Protein AF-A0A1B6HHF9-F1 (afdb_monomer)

Solvent-accessible surface area (backbone atoms only — not comparable to full-atom values): 13136 Å² total; per-residue (Å²): 132,55,22,70,60,42,43,53,49,51,54,49,50,43,71,76,47,74,81,49,66,55,84,77,34,69,70,48,48,49,52,51,51,62,53,36,51,46,85,87,51,77,54,94,90,55,51,72,64,58,40,45,53,70,62,63,52,79,50,96,89,53,49,64,65,59,44,37,43,58,68,53,50,80,59,89,93,56,48,74,68,55,50,49,52,49,50,54,49,48,46,70,76,45,68,85,49,72,58,76,62,76,59,98,75,31,89,57,48,47,70,52,53,45,61,74,68,50,80,57,94,89,59,50,71,67,63,46,51,51,60,71,58,54,80,54,96,91,49,51,44,67,57,44,46,50,50,53,52,51,46,47,68,72,47,68,83,51,67,55,84,78,33,69,72,51,48,52,47,45,49,63,55,54,44,75,73,81,63,90,65,72,78,48,71,65,47,49,48,73,72,67,52,72,51,98,87,51,50,74,69,56,39,51,50,54,50,47,33,68,73,69,68,62,128

Sequence (215 aa):
EDAKTYKKKIGIVQKVYPDLAMWKDDKYLKIIAENSLEEDEQRPGETTEDFYKRVYAQKATESDDDYKKRVYTRRPDETDEAYVARINSLRNLFPESSIWTEDSALTYSEDYYKLLYKRVDGEDDDTYYSRLVAKGDDEDVQKYKEKIRILQQVYPDLSMWKDDKYLNIIKANSEDGPATRDTSDEYYLNNYAQKPTESDSDYKKRVYTRLTGES

Organism: NCBI:txid320908

pLDDT: mean 86.04, std 13.8, range [37.59, 98.19]

Structure (mmCIF, N/CA/C/O backbone):
data_AF-A0A1B6HHF9-F1
#
_entry.id   AF-A0A1B6HHF9-F1
#
loop_
_atom_site.group_PDB
_atom_site.id
_atom_site.type_symbol
_atom_site.label_atom_id
_atom_site.label_alt_id
_atom_site.label_comp_id
_atom_site.label_asym_id
_atom_site.label_entity_id
_atom_site.label_seq_id
_atom_site.pdbx_PDB_ins_code
_atom_site.Cartn_x
_atom_site.Cartn_y
_atom_site.Cartn_z
_atom_site.occupancy
_atom_site.B_iso_or_equiv
_atom_site.auth_seq_id
_atom_site.auth_comp_id
_atom_site.auth_asym_id
_atom_site.auth_atom_id
_atom_site.pdbx_PDB_model_num
ATOM 1 N N . GLU A 1 1 ? 21.265 5.968 -27.463 1.00 75.50 1 GLU A N 1
ATOM 2 C CA . GLU A 1 1 ? 19.899 5.648 -27.928 1.00 75.50 1 GLU A CA 1
ATOM 3 C C . GLU A 1 1 ? 19.187 5.059 -26.722 1.00 75.50 1 GLU A C 1
ATOM 5 O O . GLU A 1 1 ? 19.800 4.225 -26.067 1.00 75.50 1 GLU A O 1
ATOM 10 N N . ASP A 1 2 ? 18.016 5.567 -26.341 1.00 83.75 2 ASP A N 1
ATOM 11 C CA . ASP A 1 2 ? 17.241 4.994 -25.230 1.00 83.75 2 ASP A CA 1
ATOM 12 C C . ASP A 1 2 ? 16.558 3.680 -25.652 1.00 83.75 2 ASP A C 1
ATOM 14 O O . ASP A 1 2 ? 16.397 3.411 -26.847 1.00 83.75 2 ASP A O 1
ATOM 18 N N . ALA A 1 3 ? 16.152 2.868 -24.673 1.00 85.31 3 ALA A N 1
ATOM 19 C CA . ALA A 1 3 ? 15.570 1.546 -24.897 1.00 85.31 3 ALA A CA 1
ATOM 20 C C . ALA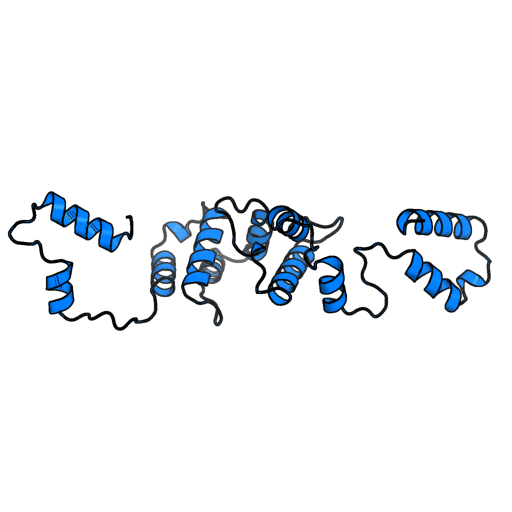 A 1 3 ? 14.306 1.583 -25.773 1.00 85.31 3 ALA A C 1
ATOM 22 O O . ALA A 1 3 ? 14.134 0.740 -26.655 1.00 85.31 3 ALA A O 1
ATOM 23 N N . LYS A 1 4 ? 13.457 2.606 -25.618 1.00 85.06 4 LYS A N 1
ATOM 24 C CA . LYS A 1 4 ? 12.240 2.781 -26.424 1.00 85.06 4 LYS A CA 1
ATOM 25 C C . LYS A 1 4 ? 12.574 3.071 -27.886 1.00 85.06 4 LYS A C 1
ATOM 27 O O . LYS A 1 4 ? 11.973 2.491 -28.798 1.00 85.06 4 LYS A O 1
ATOM 32 N N . THR A 1 5 ? 13.559 3.932 -28.127 1.00 89.12 5 THR A N 1
ATOM 33 C CA . THR A 1 5 ? 14.071 4.218 -29.473 1.00 89.12 5 THR A CA 1
ATOM 34 C C . THR A 1 5 ? 14.722 2.973 -30.090 1.00 89.12 5 THR A C 1
ATOM 36 O O . THR A 1 5 ? 14.433 2.645 -31.246 1.00 89.12 5 THR A O 1
ATOM 39 N N . TYR A 1 6 ? 15.499 2.214 -29.310 1.00 89.50 6 TYR A N 1
ATOM 40 C CA . TYR A 1 6 ? 16.114 0.959 -29.748 1.00 89.50 6 TYR A CA 1
ATOM 41 C C . TYR A 1 6 ? 15.070 -0.115 -30.104 1.00 89.50 6 TYR A C 1
ATOM 43 O O . TYR A 1 6 ? 15.127 -0.664 -31.208 1.00 89.50 6 TYR A O 1
ATOM 51 N N . LYS A 1 7 ? 14.056 -0.352 -29.249 1.00 88.62 7 LYS A N 1
ATOM 52 C CA . LYS A 1 7 ? 12.918 -1.261 -29.520 1.00 88.62 7 LYS A CA 1
ATOM 53 C C . LYS A 1 7 ? 12.257 -0.926 -30.855 1.00 88.62 7 LYS A C 1
ATOM 55 O O . LYS A 1 7 ? 12.054 -1.802 -31.698 1.00 88.62 7 LYS A O 1
ATOM 60 N N . LYS A 1 8 ? 11.956 0.358 -31.081 1.00 91.12 8 LYS A N 1
ATOM 61 C CA . LYS A 1 8 ? 11.323 0.825 -32.323 1.00 91.12 8 LYS A CA 1
ATOM 62 C C . LYS A 1 8 ? 12.196 0.537 -33.543 1.00 91.12 8 LYS A C 1
ATOM 64 O O . LYS A 1 8 ? 11.690 0.065 -34.562 1.00 91.12 8 LYS A O 1
ATOM 69 N N . LYS A 1 9 ? 13.498 0.803 -33.446 1.00 94.38 9 LYS A N 1
ATOM 70 C CA . LYS A 1 9 ? 14.461 0.530 -34.516 1.00 94.38 9 LYS A CA 1
ATOM 71 C C . LYS A 1 9 ? 14.556 -0.964 -34.820 1.00 94.38 9 LYS A C 1
ATOM 73 O O . LYS A 1 9 ? 14.452 -1.332 -35.987 1.00 94.38 9 LYS A O 1
ATOM 78 N N . ILE A 1 10 ? 14.685 -1.819 -33.806 1.00 94.19 10 ILE A N 1
ATOM 79 C CA . ILE A 1 10 ? 14.713 -3.277 -33.990 1.00 94.19 10 ILE A CA 1
ATOM 80 C C . ILE A 1 10 ? 13.418 -3.782 -34.629 1.00 94.19 10 ILE A C 1
ATOM 82 O O . ILE A 1 10 ? 13.491 -4.548 -35.588 1.00 94.19 10 ILE A O 1
ATOM 86 N N . GLY A 1 11 ? 12.253 -3.292 -34.195 1.00 91.62 11 GLY A N 1
ATOM 87 C CA . GLY A 1 11 ? 10.968 -3.650 -34.806 1.00 91.62 11 GLY A CA 1
ATOM 88 C C . GLY A 1 11 ? 10.885 -3.284 -36.294 1.00 91.62 11 GLY A C 1
ATOM 89 O O . GLY A 1 11 ? 10.362 -4.055 -37.098 1.00 91.62 11 GLY A O 1
ATOM 90 N N . ILE A 1 12 ? 11.460 -2.144 -36.697 1.00 95.50 12 ILE A N 1
ATOM 91 C CA . ILE A 1 12 ? 11.576 -1.769 -38.116 1.00 95.50 12 ILE A CA 1
ATOM 92 C C . ILE A 1 12 ? 12.515 -2.730 -38.855 1.00 95.50 12 ILE A C 1
ATOM 94 O O . ILE A 1 12 ? 12.151 -3.225 -39.919 1.00 95.50 12 ILE A O 1
ATOM 98 N N . VAL A 1 13 ? 13.699 -3.018 -38.305 1.00 94.69 13 VAL A N 1
ATOM 99 C CA . VAL A 1 13 ? 14.680 -3.917 -38.943 1.00 94.69 13 VAL A CA 1
ATOM 100 C C . VAL A 1 13 ? 14.098 -5.321 -39.118 1.00 94.69 13 VAL A C 1
ATOM 102 O O . VAL A 1 13 ? 14.239 -5.896 -40.193 1.00 94.69 13 VAL A O 1
ATOM 105 N N . GLN A 1 14 ? 13.380 -5.840 -38.121 1.00 94.88 14 GLN A N 1
ATOM 106 C CA . GLN A 1 14 ? 12.711 -7.140 -38.194 1.00 94.88 14 GLN A CA 1
ATOM 107 C C . GLN A 1 14 ? 11.612 -7.165 -39.258 1.00 94.88 14 GLN A C 1
ATOM 109 O O . GLN A 1 14 ? 11.498 -8.135 -40.002 1.00 94.88 14 GLN A O 1
ATOM 114 N N . LYS A 1 15 ? 10.835 -6.083 -39.379 1.00 95.50 15 LYS A N 1
ATOM 115 C CA . LYS A 1 15 ? 9.790 -5.965 -40.404 1.00 95.50 15 LYS A CA 1
ATOM 116 C C . LYS A 1 15 ? 10.359 -5.895 -41.823 1.00 95.50 15 LYS A C 1
ATOM 118 O O . LYS A 1 15 ? 9.752 -6.437 -42.741 1.00 95.50 15 LYS A O 1
ATOM 123 N N . VAL A 1 16 ? 11.481 -5.199 -42.015 1.00 97.56 16 VAL A N 1
ATOM 124 C CA . VAL A 1 16 ? 12.112 -5.030 -43.337 1.00 97.56 16 VAL A CA 1
ATOM 125 C C . VAL A 1 16 ? 12.922 -6.267 -43.734 1.00 97.56 16 VAL A C 1
ATOM 127 O O . VAL A 1 16 ? 12.949 -6.621 -44.909 1.00 97.56 16 VAL A O 1
ATOM 130 N N . TYR A 1 17 ? 13.549 -6.942 -42.769 1.00 95.81 17 TYR A N 1
ATOM 131 C CA . TYR A 1 17 ? 14.439 -8.077 -43.010 1.00 95.81 17 TYR A CA 1
ATOM 132 C C . TYR A 1 17 ? 14.098 -9.275 -42.107 1.00 95.81 17 TYR A C 1
ATOM 134 O O . TYR A 1 17 ? 14.897 -9.632 -41.238 1.00 95.81 17 TYR A O 1
ATOM 142 N N . PRO A 1 18 ? 12.935 -9.922 -42.289 1.00 94.94 18 PRO A N 1
ATOM 143 C CA . PRO A 1 18 ? 12.455 -10.971 -41.382 1.00 94.94 18 PRO A CA 1
ATOM 144 C C . PRO A 1 18 ? 13.311 -12.248 -41.388 1.00 94.94 18 PRO A C 1
ATOM 146 O O . PRO A 1 18 ? 13.295 -12.997 -40.416 1.00 94.94 18 PRO A O 1
ATOM 149 N N . ASP A 1 19 ? 14.094 -12.480 -42.445 1.00 96.06 19 ASP A N 1
ATOM 150 C CA . ASP A 1 19 ? 14.852 -13.723 -42.640 1.00 96.06 19 ASP A CA 1
ATOM 151 C C . ASP A 1 19 ? 16.316 -13.656 -42.167 1.00 96.06 19 ASP A C 1
ATOM 153 O O . ASP A 1 19 ? 17.077 -14.604 -42.376 1.00 96.06 19 ASP A O 1
ATOM 157 N N . LEU A 1 20 ? 16.751 -12.558 -41.531 1.00 94.75 20 LEU A N 1
ATOM 158 C CA . LEU A 1 20 ? 18.130 -12.458 -41.037 1.00 94.75 20 LEU A CA 1
ATOM 159 C C . LEU A 1 20 ? 18.426 -13.533 -39.983 1.00 94.75 20 LEU A C 1
ATOM 161 O O . LEU A 1 20 ? 17.662 -13.742 -39.042 1.00 94.75 20 LEU A O 1
ATOM 165 N N . ALA A 1 21 ? 19.603 -14.155 -40.090 1.00 93.00 21 ALA A N 1
ATOM 166 C CA . ALA A 1 21 ? 20.057 -15.186 -39.155 1.00 93.00 21 ALA A CA 1
ATOM 167 C C . ALA A 1 21 ? 20.106 -14.698 -37.695 1.00 93.00 21 ALA A C 1
ATOM 169 O O . ALA A 1 21 ? 19.889 -15.487 -36.780 1.00 93.00 21 ALA A O 1
ATOM 170 N N . MET A 1 22 ? 20.311 -13.393 -37.479 1.00 91.88 22 MET A N 1
ATOM 171 C CA . MET A 1 22 ? 20.330 -12.783 -36.146 1.00 91.88 22 MET A CA 1
ATOM 172 C C . MET A 1 22 ? 19.028 -12.982 -35.354 1.00 91.88 22 MET A C 1
ATOM 174 O O . MET A 1 22 ? 19.064 -12.955 -34.130 1.00 91.88 22 MET A O 1
ATOM 178 N N . TRP A 1 23 ? 17.888 -13.214 -36.017 1.00 92.75 23 TRP A N 1
ATOM 179 C CA . TRP A 1 23 ? 16.614 -13.485 -35.337 1.00 92.75 23 TRP A CA 1
ATOM 180 C C . TRP A 1 23 ? 16.517 -14.897 -34.752 1.00 92.75 23 TRP A C 1
ATOM 182 O O . TRP A 1 23 ? 15.573 -15.190 -34.026 1.00 92.75 23 TRP A O 1
ATOM 192 N N . LYS A 1 24 ? 17.460 -15.782 -35.091 1.00 91.88 24 LYS A N 1
ATOM 193 C CA . LYS A 1 24 ? 17.523 -17.179 -34.629 1.00 91.88 24 LYS A CA 1
ATOM 194 C C . LYS A 1 24 ? 18.796 -17.478 -33.835 1.00 91.88 24 LYS A C 1
ATOM 196 O O . LYS A 1 24 ? 19.008 -18.618 -33.444 1.00 91.88 24 LYS A O 1
ATOM 201 N N . ASP A 1 25 ? 19.655 -16.480 -33.653 1.00 95.25 25 ASP A N 1
ATOM 202 C CA . ASP A 1 25 ? 20.946 -16.616 -32.992 1.00 95.25 25 ASP A CA 1
ATOM 203 C C . ASP A 1 25 ? 20.863 -16.023 -31.579 1.00 95.25 25 ASP A C 1
ATOM 205 O O . ASP A 1 25 ? 20.614 -14.825 -31.397 1.00 95.25 25 ASP A O 1
ATOM 209 N N . ASP A 1 26 ? 21.087 -16.875 -30.579 1.00 91.06 26 ASP A N 1
ATOM 210 C CA . ASP A 1 26 ? 20.956 -16.552 -29.155 1.00 91.06 26 ASP A CA 1
ATOM 211 C C . ASP A 1 26 ? 21.789 -15.339 -28.730 1.00 91.06 26 ASP A C 1
ATOM 213 O O . ASP A 1 26 ? 21.366 -14.559 -27.870 1.00 91.06 26 ASP A O 1
ATOM 217 N N . LYS A 1 27 ? 22.960 -15.129 -29.346 1.00 93.50 27 LYS A N 1
ATOM 218 C CA . LYS A 1 27 ? 23.822 -13.984 -29.034 1.00 93.50 27 LYS A CA 1
ATOM 219 C C . LYS A 1 27 ? 23.126 -12.677 -29.397 1.00 93.50 27 LYS A C 1
ATOM 221 O O . LYS A 1 27 ? 23.152 -11.731 -28.610 1.00 93.50 27 LYS A O 1
ATOM 226 N N . TYR A 1 28 ? 22.521 -12.605 -30.580 1.00 90.25 28 TYR A N 1
ATOM 227 C CA . TYR A 1 28 ? 21.845 -11.392 -31.040 1.00 90.25 28 TYR A CA 1
ATOM 228 C C . TYR A 1 28 ? 20.514 -11.184 -30.328 1.00 90.25 28 TYR A C 1
ATOM 230 O O . TYR A 1 28 ? 20.213 -10.051 -29.958 1.00 90.25 28 TYR A O 1
ATOM 238 N N . LEU A 1 29 ? 19.764 -12.256 -30.064 1.00 88.12 29 LEU A N 1
ATOM 239 C CA . LEU A 1 29 ? 18.536 -12.189 -29.271 1.00 88.12 29 LEU A CA 1
ATOM 240 C C . LEU A 1 29 ? 18.803 -11.636 -27.867 1.00 88.12 29 LEU A C 1
ATOM 242 O O . LEU A 1 29 ? 18.076 -10.755 -27.410 1.00 88.12 29 LEU A O 1
ATOM 246 N N . LYS A 1 30 ? 19.892 -12.070 -27.223 1.00 86.44 30 LYS A N 1
ATOM 247 C CA . LYS A 1 30 ? 20.314 -11.539 -25.923 1.00 86.44 30 LYS A CA 1
ATOM 248 C C . LYS A 1 30 ? 20.661 -10.050 -25.988 1.00 86.44 30 LYS A C 1
ATOM 250 O O . LYS A 1 30 ? 20.157 -9.280 -25.180 1.00 86.44 30 LYS A O 1
ATOM 255 N N . ILE A 1 31 ? 21.452 -9.629 -26.977 1.00 86.75 31 ILE A N 1
ATOM 256 C CA . ILE A 1 31 ? 21.820 -8.214 -27.169 1.00 86.75 31 ILE A CA 1
ATOM 257 C C . ILE A 1 31 ? 20.582 -7.346 -27.423 1.00 86.75 31 ILE A C 1
ATOM 259 O O . ILE A 1 31 ? 20.491 -6.229 -26.913 1.00 86.75 31 ILE A O 1
ATOM 263 N N . ILE A 1 32 ? 19.636 -7.835 -28.226 1.00 87.38 32 ILE A N 1
ATOM 264 C CA . ILE A 1 32 ? 18.392 -7.119 -28.517 1.00 87.38 32 ILE A CA 1
ATOM 265 C C . ILE A 1 32 ? 17.561 -6.977 -27.250 1.00 87.38 32 ILE A C 1
ATOM 267 O O . ILE A 1 32 ? 17.086 -5.877 -26.979 1.00 87.38 32 ILE A O 1
ATOM 271 N N . ALA A 1 33 ? 17.405 -8.059 -26.485 1.00 83.88 33 ALA A N 1
ATOM 272 C CA . ALA A 1 33 ? 16.683 -8.036 -25.222 1.00 83.88 33 ALA A CA 1
ATOM 273 C C . ALA A 1 33 ? 17.322 -7.031 -24.256 1.00 83.88 33 ALA A C 1
ATOM 275 O O . ALA A 1 33 ? 16.639 -6.132 -23.788 1.00 83.88 33 ALA A O 1
ATOM 276 N N . GLU A 1 34 ? 18.638 -7.103 -24.045 1.00 83.88 34 GLU A N 1
ATOM 277 C CA . GLU A 1 34 ? 19.366 -6.218 -23.126 1.00 83.88 34 GLU A CA 1
ATOM 278 C C . GLU A 1 34 ? 19.247 -4.734 -23.494 1.00 83.88 34 GLU A C 1
ATOM 280 O O . GLU A 1 34 ? 18.981 -3.906 -22.628 1.00 83.88 34 GLU A O 1
ATOM 285 N N . ASN A 1 35 ? 19.392 -4.388 -24.775 1.00 84.62 35 ASN A N 1
ATOM 286 C CA . ASN A 1 35 ? 19.286 -2.998 -25.239 1.00 84.62 35 ASN A CA 1
ATOM 287 C C . ASN A 1 35 ? 17.840 -2.502 -25.364 1.00 84.62 35 ASN A C 1
ATOM 289 O O . ASN A 1 35 ? 17.609 -1.301 -25.503 1.00 84.62 35 ASN A O 1
ATOM 293 N N . SER A 1 36 ? 16.876 -3.421 -25.354 1.00 82.81 36 SER A N 1
ATOM 294 C CA . SER A 1 36 ? 15.456 -3.092 -25.323 1.00 82.81 36 SER A CA 1
ATOM 295 C C . SER A 1 36 ? 14.946 -2.905 -23.900 1.00 82.81 36 SER A C 1
ATOM 297 O O . SER A 1 36 ? 13.849 -2.401 -23.760 1.00 82.81 36 SER A O 1
ATOM 299 N N . LEU A 1 37 ? 15.675 -3.277 -22.847 1.00 79.56 37 LEU A N 1
ATOM 300 C CA . LEU A 1 37 ? 15.149 -3.159 -21.485 1.00 79.56 37 LEU A CA 1
ATOM 301 C C . LEU A 1 37 ? 15.021 -1.695 -21.066 1.00 79.56 37 LEU A C 1
ATOM 303 O O . LEU A 1 37 ? 16.013 -0.963 -21.006 1.00 79.56 37 LEU A O 1
ATOM 307 N N . GLU A 1 38 ? 13.796 -1.280 -20.760 1.00 80.38 38 GLU A N 1
ATOM 308 C CA . GLU A 1 38 ? 13.548 0.015 -20.123 1.00 80.38 38 GLU A CA 1
ATOM 309 C C . GLU A 1 38 ? 14.040 -0.018 -18.664 1.00 80.38 38 GLU A C 1
ATOM 311 O O . GLU A 1 38 ? 14.235 -1.083 -18.074 1.00 80.38 38 GLU A O 1
ATOM 316 N N . GLU A 1 39 ? 14.331 1.150 -18.080 1.00 75.31 39 GLU A N 1
ATOM 317 C CA . GLU A 1 39 ? 14.926 1.235 -16.733 1.00 75.31 39 GLU A CA 1
ATOM 318 C C . GLU A 1 39 ? 14.055 0.526 -15.680 1.00 75.31 39 GLU A C 1
ATOM 320 O O . GLU A 1 39 ? 14.578 -0.087 -14.745 1.00 75.31 39 GLU A O 1
ATOM 325 N N . ASP A 1 40 ? 12.741 0.556 -15.880 1.00 80.38 40 ASP A N 1
ATOM 326 C CA . ASP A 1 40 ? 11.689 -0.011 -15.045 1.00 80.38 40 ASP A CA 1
ATOM 327 C C . ASP A 1 40 ? 11.259 -1.437 -15.436 1.00 80.38 40 ASP A C 1
ATOM 329 O O . ASP A 1 40 ? 10.315 -1.968 -14.843 1.00 80.38 40 ASP A O 1
ATOM 333 N N . GLU A 1 41 ? 11.975 -2.098 -16.352 1.00 84.88 41 GLU A N 1
ATOM 334 C CA . GLU A 1 41 ? 11.769 -3.509 -16.702 1.00 84.88 41 GLU A CA 1
ATOM 335 C C . GLU A 1 41 ? 12.743 -4.435 -15.944 1.00 84.88 41 GLU A C 1
ATOM 337 O O . GLU A 1 41 ? 13.919 -4.115 -15.707 1.00 84.88 41 GLU A O 1
ATOM 342 N N . GLN A 1 42 ? 12.241 -5.603 -15.526 1.00 86.31 42 GLN A N 1
ATOM 343 C CA . GLN A 1 42 ? 13.042 -6.632 -14.859 1.00 86.31 42 GLN A CA 1
ATOM 344 C C . GLN A 1 42 ? 13.946 -7.323 -15.877 1.00 86.31 42 GLN A C 1
ATOM 346 O O . GLN A 1 42 ? 13.496 -7.776 -16.932 1.00 86.31 42 GLN A O 1
ATOM 351 N N . ARG A 1 43 ? 15.240 -7.405 -15.564 1.00 86.69 43 ARG A N 1
ATOM 352 C CA . ARG A 1 43 ? 16.231 -7.967 -16.486 1.00 86.69 43 ARG A CA 1
ATOM 353 C C . ARG A 1 43 ? 16.134 -9.498 -16.520 1.00 86.69 43 ARG A C 1
ATOM 355 O O . ARG A 1 43 ? 15.809 -10.117 -15.506 1.00 86.69 43 ARG A O 1
ATOM 362 N N . PRO A 1 44 ? 16.481 -10.146 -17.647 1.00 82.50 44 PRO A N 1
ATOM 363 C CA . PRO A 1 44 ? 16.559 -11.601 -17.708 1.00 82.50 44 PRO A CA 1
ATOM 364 C C . PRO A 1 44 ? 17.498 -12.161 -16.630 1.00 82.50 44 PRO A C 1
ATOM 366 O O . PRO A 1 44 ? 18.676 -11.811 -16.584 1.00 82.50 44 PRO A O 1
ATOM 369 N N . GLY A 1 45 ? 16.975 -13.034 -15.766 1.00 85.25 45 GLY A N 1
ATOM 370 C CA . GLY A 1 45 ? 17.727 -13.643 -14.662 1.00 85.25 45 GLY A CA 1
ATOM 371 C C . GLY A 1 45 ? 17.913 -12.759 -13.422 1.00 85.25 45 GLY A C 1
ATOM 372 O O . GLY A 1 45 ? 18.509 -13.218 -12.453 1.00 85.25 45 GLY A O 1
ATOM 373 N N . GLU A 1 46 ? 17.404 -11.525 -13.422 1.00 90.75 46 GLU A N 1
ATOM 374 C CA . GLU A 1 46 ? 17.353 -10.672 -12.231 1.00 90.75 46 GLU A CA 1
ATOM 375 C C . GLU A 1 46 ? 16.240 -11.157 -11.303 1.00 90.75 46 GLU A C 1
ATOM 377 O O . GLU A 1 46 ? 15.137 -11.469 -11.759 1.00 90.75 46 GLU A O 1
ATOM 382 N N . THR A 1 47 ? 16.507 -11.230 -10.001 1.00 94.25 47 THR A N 1
ATOM 383 C CA . THR A 1 47 ? 15.463 -11.557 -9.025 1.00 94.25 47 THR A CA 1
ATOM 384 C C . THR A 1 47 ? 14.504 -10.374 -8.864 1.00 94.25 47 THR A C 1
ATOM 386 O O . THR A 1 47 ? 14.875 -9.225 -9.098 1.00 94.25 47 THR A O 1
ATOM 389 N N . THR A 1 48 ? 13.260 -10.615 -8.443 1.00 92.19 48 THR A N 1
ATOM 390 C CA . THR A 1 48 ? 12.307 -9.517 -8.188 1.00 92.19 48 THR A CA 1
ATOM 391 C C . THR A 1 48 ? 12.818 -8.564 -7.105 1.00 92.19 48 THR A C 1
ATOM 393 O O . THR A 1 48 ? 12.601 -7.358 -7.185 1.00 92.19 48 THR A O 1
ATOM 396 N N . GLU A 1 49 ? 13.548 -9.090 -6.122 1.00 94.38 49 GLU A N 1
ATOM 397 C CA . GLU A 1 49 ? 14.203 -8.292 -5.090 1.00 94.38 49 GLU A CA 1
ATOM 398 C C . GLU A 1 49 ? 15.296 -7.383 -5.668 1.00 94.38 49 GLU A C 1
ATOM 400 O O . GLU A 1 49 ? 15.287 -6.183 -5.393 1.00 94.38 49 GLU A O 1
ATOM 405 N N . ASP A 1 50 ? 16.200 -7.916 -6.496 1.00 95.12 50 ASP A N 1
ATOM 406 C CA . ASP A 1 50 ? 17.255 -7.120 -7.141 1.00 95.12 50 ASP A CA 1
ATOM 407 C C . ASP A 1 50 ? 16.660 -6.050 -8.058 1.00 95.12 50 ASP A C 1
ATOM 409 O O . ASP A 1 50 ? 17.100 -4.898 -8.055 1.00 95.12 50 ASP A O 1
ATOM 413 N N . PHE A 1 51 ? 15.604 -6.412 -8.788 1.00 93.62 51 PHE A N 1
ATOM 414 C CA . PHE A 1 51 ? 14.836 -5.490 -9.609 1.00 93.62 51 PHE A CA 1
ATOM 415 C C . PHE A 1 51 ? 14.261 -4.338 -8.777 1.00 93.62 51 PHE A C 1
ATOM 417 O O . PHE A 1 51 ? 14.481 -3.168 -9.103 1.00 93.62 51 PHE A O 1
ATOM 424 N N . TYR A 1 52 ? 13.568 -4.641 -7.677 1.00 95.50 52 TYR A N 1
ATOM 425 C CA . TYR A 1 52 ? 13.018 -3.615 -6.793 1.00 95.50 52 TYR A CA 1
ATOM 426 C C . TYR A 1 52 ? 14.109 -2.765 -6.150 1.00 95.50 52 TYR A C 1
ATOM 428 O O . TYR A 1 52 ? 13.986 -1.542 -6.144 1.00 95.50 52 TYR A O 1
ATOM 436 N N . LYS A 1 53 ? 15.214 -3.363 -5.698 1.00 95.12 53 LYS A N 1
ATOM 437 C CA . LYS A 1 53 ? 16.359 -2.615 -5.165 1.00 95.12 53 LYS A CA 1
ATOM 438 C C . LYS A 1 53 ? 16.932 -1.641 -6.185 1.00 95.12 53 LYS A C 1
ATOM 440 O O . LYS A 1 53 ? 17.194 -0.489 -5.854 1.00 95.12 53 LYS A O 1
ATOM 445 N N . ARG A 1 54 ? 17.086 -2.071 -7.435 1.00 93.56 54 ARG A N 1
ATOM 446 C CA . ARG A 1 54 ? 17.634 -1.240 -8.509 1.00 93.56 54 ARG A CA 1
ATOM 447 C C . ARG A 1 54 ? 16.695 -0.109 -8.927 1.00 93.56 54 ARG A C 1
ATOM 449 O O . ARG A 1 54 ? 17.157 1.010 -9.120 1.00 93.56 54 ARG A O 1
ATOM 456 N N . VAL A 1 55 ? 15.410 -0.402 -9.119 1.00 92.00 55 VAL A N 1
ATOM 457 C CA . VAL A 1 55 ? 14.442 0.548 -9.701 1.00 92.00 55 VAL A CA 1
ATOM 458 C C . VAL A 1 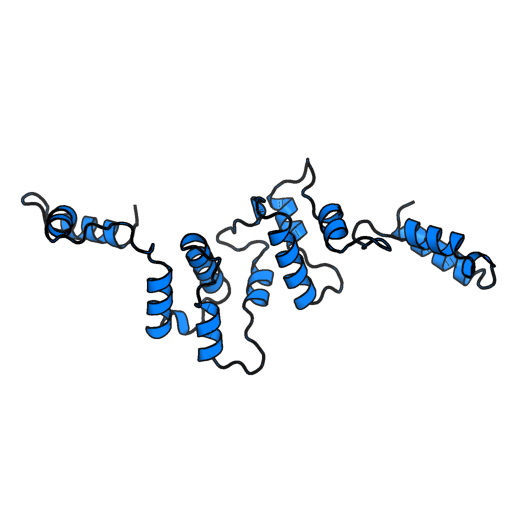55 ? 13.832 1.467 -8.647 1.00 92.00 55 VAL A C 1
ATOM 460 O O . VAL A 1 55 ? 13.551 2.638 -8.916 1.00 92.00 55 VAL A O 1
ATOM 463 N N . TYR A 1 56 ? 13.626 0.955 -7.436 1.00 94.50 56 TYR A N 1
ATOM 464 C CA . TYR A 1 56 ? 12.925 1.669 -6.377 1.00 94.50 56 TYR A CA 1
ATOM 465 C C . TYR A 1 56 ? 13.809 2.172 -5.253 1.00 94.50 56 TYR A C 1
ATOM 467 O O . TYR A 1 56 ? 13.276 2.882 -4.420 1.00 94.50 56 TYR A O 1
ATOM 475 N N . ALA A 1 57 ? 15.121 1.929 -5.223 1.00 95.06 57 ALA A N 1
ATOM 476 C CA . ALA A 1 57 ? 15.956 2.655 -4.266 1.00 95.06 57 ALA A CA 1
ATOM 477 C C . ALA A 1 57 ? 15.757 4.177 -4.410 1.00 95.06 57 ALA A C 1
ATOM 479 O O . ALA A 1 57 ? 15.646 4.708 -5.524 1.00 95.06 57 ALA A O 1
ATOM 480 N N . GLN A 1 58 ? 15.693 4.871 -3.273 1.00 96.44 58 GLN A N 1
ATOM 481 C CA . GLN A 1 58 ? 15.631 6.329 -3.245 1.00 96.44 58 GLN A CA 1
ATOM 482 C C . GLN A 1 58 ? 16.906 6.896 -3.866 1.00 96.44 58 GLN A C 1
ATOM 484 O O . GLN A 1 58 ? 18.021 6.474 -3.538 1.00 96.44 58 GLN A O 1
ATOM 489 N N . LYS A 1 59 ? 16.753 7.847 -4.787 1.00 93.88 59 LYS A N 1
ATOM 490 C CA . LYS A 1 59 ? 17.910 8.474 -5.438 1.00 93.88 59 LYS A CA 1
ATOM 491 C C . LYS A 1 59 ? 18.523 9.507 -4.492 1.00 93.88 59 LYS A C 1
ATOM 493 O O . LYS A 1 59 ? 17.813 10.187 -3.765 1.00 93.88 59 LYS A O 1
ATOM 498 N N . ALA A 1 60 ? 19.843 9.693 -4.550 1.00 92.75 60 ALA A N 1
ATOM 499 C CA . ALA A 1 60 ? 20.561 10.592 -3.633 1.00 92.75 60 ALA A CA 1
ATOM 500 C C . ALA A 1 60 ? 20.082 12.060 -3.663 1.00 92.75 60 ALA A C 1
ATOM 502 O O . ALA A 1 60 ? 20.294 12.797 -2.707 1.00 92.75 60 ALA A O 1
ATOM 503 N N . THR A 1 61 ? 19.465 12.493 -4.765 1.00 93.50 61 THR A N 1
ATOM 504 C CA . THR A 1 61 ? 18.927 13.850 -4.950 1.00 93.50 61 THR A CA 1
ATOM 505 C C . THR A 1 61 ? 17.397 13.899 -4.918 1.00 93.50 61 THR A C 1
ATOM 507 O O . THR A 1 61 ? 16.824 14.931 -5.251 1.00 93.50 61 THR A O 1
ATOM 510 N N . GLU A 1 62 ? 16.730 12.784 -4.620 1.00 95.06 62 GLU A N 1
ATOM 511 C CA . GLU A 1 62 ? 15.271 12.681 -4.601 1.00 95.06 62 GLU A CA 1
ATOM 512 C C . GLU A 1 62 ? 14.752 12.963 -3.193 1.00 95.06 62 GLU A C 1
ATOM 514 O O . GLU A 1 62 ? 15.193 12.346 -2.222 1.00 95.06 62 GLU A O 1
ATOM 519 N N . SER A 1 63 ? 13.823 13.914 -3.089 1.00 96.50 63 SER A N 1
ATOM 520 C CA . SER A 1 63 ? 13.176 14.229 -1.818 1.00 96.50 63 SER A CA 1
ATOM 521 C C . SER A 1 63 ? 12.299 13.065 -1.346 1.00 96.50 63 SER A C 1
ATOM 523 O O . SER A 1 63 ? 11.869 12.238 -2.150 1.00 96.50 63 SER A O 1
ATOM 525 N N . ASP A 1 64 ? 11.995 13.008 -0.049 1.00 95.56 64 ASP A N 1
ATOM 526 C CA . ASP A 1 64 ? 11.080 11.992 0.488 1.00 95.56 64 ASP A CA 1
ATOM 527 C C . ASP A 1 64 ? 9.689 12.081 -0.157 1.00 95.56 64 ASP A C 1
ATOM 529 O O . ASP A 1 64 ? 9.073 11.052 -0.420 1.00 95.56 64 ASP A O 1
ATOM 533 N N . ASP A 1 65 ? 9.218 13.292 -0.470 1.00 95.25 65 ASP A N 1
ATOM 534 C CA . ASP A 1 65 ? 7.929 13.509 -1.134 1.00 95.25 65 ASP A CA 1
ATOM 535 C C . ASP A 1 65 ? 7.932 12.963 -2.570 1.00 95.25 65 ASP A C 1
ATOM 537 O O . ASP A 1 65 ? 7.057 12.176 -2.939 1.00 95.25 65 ASP A O 1
ATOM 541 N N . ASP A 1 66 ? 8.962 13.297 -3.357 1.00 96.50 66 ASP A N 1
ATOM 542 C CA . ASP A 1 66 ? 9.120 12.793 -4.726 1.00 96.50 66 ASP A CA 1
ATOM 543 C C . ASP A 1 66 ? 9.270 11.269 -4.743 1.00 96.50 66 ASP A C 1
ATOM 545 O O . ASP A 1 66 ? 8.666 10.583 -5.577 1.00 96.50 66 ASP A O 1
ATOM 549 N N . TYR A 1 67 ? 10.039 10.728 -3.795 1.00 96.88 67 TYR A N 1
ATOM 550 C CA . TYR A 1 67 ? 10.237 9.293 -3.671 1.00 96.88 67 TYR A CA 1
ATOM 551 C C . TYR A 1 67 ? 8.932 8.584 -3.306 1.00 96.88 67 TYR A C 1
ATOM 553 O O . TYR A 1 67 ? 8.537 7.629 -3.983 1.00 96.88 67 TYR A O 1
ATOM 561 N N . LYS A 1 68 ? 8.211 9.087 -2.297 1.00 97.38 68 LYS A N 1
ATOM 562 C CA . LYS A 1 68 ? 6.907 8.557 -1.883 1.00 97.38 68 LYS A CA 1
ATOM 563 C C . LYS A 1 68 ? 5.917 8.583 -3.041 1.00 97.38 68 LYS A C 1
ATOM 565 O O . LYS A 1 68 ? 5.313 7.556 -3.359 1.00 97.38 68 LYS A O 1
ATOM 570 N N . LYS A 1 69 ? 5.812 9.716 -3.736 1.00 96.62 69 LYS A N 1
ATOM 571 C CA . LYS A 1 69 ? 4.980 9.862 -4.933 1.00 96.62 69 LYS A CA 1
ATOM 572 C C . LYS A 1 69 ? 5.321 8.810 -5.985 1.00 96.62 69 LYS A C 1
ATOM 574 O O . LYS A 1 69 ? 4.420 8.161 -6.512 1.00 96.62 69 LYS A O 1
ATOM 579 N N . ARG A 1 70 ? 6.605 8.602 -6.287 1.00 95.50 70 ARG A N 1
ATOM 580 C CA . ARG A 1 70 ? 7.052 7.602 -7.270 1.00 95.50 70 ARG A CA 1
ATOM 581 C C . ARG A 1 70 ? 6.730 6.170 -6.844 1.00 95.50 70 ARG A C 1
ATOM 583 O O . ARG A 1 70 ? 6.331 5.371 -7.688 1.00 95.50 70 ARG A O 1
ATOM 590 N N . VAL A 1 71 ? 6.883 5.841 -5.562 1.00 96.69 71 VAL A N 1
ATOM 591 C CA . VAL A 1 71 ? 6.563 4.510 -5.016 1.00 96.69 71 VAL A CA 1
ATOM 592 C C . VAL A 1 71 ? 5.075 4.195 -5.156 1.00 96.69 71 VAL A C 1
ATOM 594 O O . VAL A 1 71 ? 4.727 3.104 -5.613 1.00 96.69 71 VAL A O 1
ATOM 597 N N . TYR A 1 72 ? 4.210 5.151 -4.825 1.00 97.50 72 TYR A N 1
ATOM 598 C CA . TYR A 1 72 ? 2.757 4.980 -4.890 1.00 97.50 72 TYR A CA 1
ATOM 599 C C . TYR A 1 72 ? 2.146 5.263 -6.269 1.00 97.50 72 TYR A C 1
ATOM 601 O O . TYR A 1 72 ? 0.984 4.957 -6.513 1.00 97.50 72 TYR A O 1
ATOM 609 N N . THR A 1 73 ? 2.909 5.796 -7.222 1.00 95.56 73 THR A N 1
ATOM 610 C CA . THR A 1 73 ? 2.414 5.927 -8.596 1.00 95.56 73 THR A CA 1
ATOM 611 C C . THR A 1 73 ? 2.228 4.533 -9.202 1.00 95.56 73 THR A C 1
ATOM 613 O O . THR A 1 73 ? 3.159 3.720 -9.241 1.00 95.56 73 THR A O 1
ATOM 616 N N . ARG A 1 74 ? 1.011 4.247 -9.676 1.00 93.12 74 ARG A N 1
ATOM 617 C CA . ARG A 1 74 ? 0.709 3.022 -10.425 1.00 93.12 74 ARG A CA 1
ATOM 618 C C . ARG A 1 74 ? 1.453 3.000 -11.748 1.00 93.12 74 ARG A C 1
ATOM 620 O O . ARG A 1 74 ? 1.537 4.017 -12.442 1.00 93.12 74 ARG A O 1
ATOM 627 N N . ARG A 1 75 ? 1.948 1.825 -12.120 1.00 89.44 75 ARG A N 1
ATOM 628 C CA . ARG A 1 75 ? 2.525 1.630 -13.451 1.00 89.44 75 ARG A CA 1
ATOM 629 C C . ARG A 1 75 ? 1.416 1.471 -14.498 1.00 89.44 75 ARG A C 1
ATOM 631 O O . ARG A 1 75 ? 0.316 1.027 -14.157 1.00 89.44 75 ARG A O 1
ATOM 638 N N . PRO A 1 76 ? 1.698 1.796 -15.771 1.00 85.69 76 PRO A N 1
ATOM 639 C CA . PRO A 1 76 ? 0.831 1.395 -16.871 1.00 85.69 76 PRO A CA 1
ATOM 640 C C . PRO A 1 76 ? 0.584 -0.118 -16.816 1.00 85.69 76 PRO A C 1
ATOM 642 O O . PRO A 1 76 ? 1.521 -0.884 -16.603 1.00 85.69 76 PRO A O 1
ATOM 645 N N . ASP A 1 77 ? -0.676 -0.524 -16.969 1.00 86.94 77 ASP A N 1
ATOM 646 C CA . ASP A 1 77 ? -1.116 -1.927 -16.997 1.00 86.94 77 ASP A CA 1
ATOM 647 C C . ASP A 1 77 ? -0.896 -2.734 -15.695 1.00 86.94 77 ASP A C 1
ATOM 649 O O . ASP A 1 77 ? -1.026 -3.959 -15.683 1.00 86.94 77 ASP A O 1
ATOM 653 N N . GLU A 1 78 ? -0.607 -2.070 -14.572 1.00 92.69 78 GLU A N 1
ATOM 654 C CA . GLU A 1 78 ? -0.481 -2.721 -13.265 1.00 92.69 78 GLU A CA 1
ATOM 655 C C . GLU A 1 78 ? -1.852 -3.037 -12.654 1.00 92.69 78 GLU A C 1
ATOM 657 O O . GLU A 1 78 ? -2.663 -2.138 -12.411 1.00 92.69 78 GLU A O 1
ATOM 662 N N . THR A 1 79 ? -2.102 -4.321 -12.371 1.00 96.31 79 THR A N 1
ATOM 663 C CA . THR A 1 79 ? -3.328 -4.748 -11.680 1.00 96.31 79 THR A CA 1
ATOM 664 C C . THR A 1 79 ? -3.336 -4.274 -10.226 1.00 96.31 79 THR A C 1
ATOM 666 O O . THR A 1 79 ? -2.289 -3.973 -9.649 1.00 96.31 79 THR A O 1
ATOM 669 N N . ASP A 1 80 ? -4.516 -4.235 -9.606 1.00 97.19 80 ASP A N 1
ATOM 670 C CA . ASP A 1 80 ? -4.661 -3.874 -8.191 1.00 97.19 80 ASP A CA 1
ATOM 671 C C . ASP A 1 80 ? -3.810 -4.779 -7.283 1.00 97.19 80 ASP A C 1
ATOM 673 O O . ASP A 1 80 ? -3.135 -4.300 -6.368 1.00 97.19 80 ASP A O 1
ATOM 677 N N . GLU A 1 81 ? -3.780 -6.081 -7.571 1.00 96.31 81 GLU A N 1
ATOM 678 C CA . GLU A 1 81 ? -3.012 -7.070 -6.814 1.00 96.31 81 GLU A CA 1
ATOM 679 C C . GLU A 1 81 ? -1.507 -6.857 -6.988 1.00 96.31 81 GLU A C 1
ATOM 681 O O . GLU A 1 81 ? -0.762 -6.898 -6.008 1.00 96.31 81 GLU A O 1
ATOM 686 N N . ALA A 1 82 ? -1.054 -6.591 -8.219 1.00 95.94 82 ALA A N 1
ATOM 687 C CA . ALA A 1 82 ? 0.350 -6.313 -8.510 1.00 95.94 82 ALA A CA 1
ATOM 688 C C . ALA A 1 82 ? 0.820 -5.016 -7.831 1.00 95.94 82 ALA A C 1
ATOM 690 O O . ALA A 1 82 ? 1.899 -4.992 -7.235 1.00 95.94 82 ALA A O 1
ATOM 691 N N . TYR A 1 83 ? -0.020 -3.978 -7.842 1.00 97.81 83 TYR A N 1
ATOM 692 C CA . TYR A 1 83 ? 0.234 -2.701 -7.178 1.00 97.81 83 TYR A CA 1
ATOM 693 C C . TYR A 1 83 ? 0.421 -2.865 -5.664 1.00 97.81 83 TYR A C 1
ATOM 695 O O . TYR A 1 83 ? 1.436 -2.434 -5.104 1.00 97.81 83 TYR A O 1
ATOM 703 N N . VAL A 1 84 ? -0.514 -3.551 -4.998 1.00 98.19 84 VAL A N 1
ATOM 704 C CA . VAL A 1 84 ? -0.434 -3.821 -3.553 1.00 98.19 84 VAL A CA 1
ATOM 705 C C . VAL A 1 84 ? 0.769 -4.706 -3.225 1.00 98.19 84 VAL A C 1
ATOM 707 O O . VAL A 1 84 ? 1.525 -4.401 -2.300 1.00 98.19 84 VAL A O 1
ATOM 710 N N . ALA A 1 85 ? 0.993 -5.778 -3.992 1.00 97.19 85 ALA A N 1
ATOM 711 C CA . ALA A 1 85 ? 2.115 -6.691 -3.780 1.00 97.19 85 ALA A CA 1
ATOM 712 C C . ALA A 1 85 ? 3.471 -5.985 -3.922 1.00 97.19 85 ALA A C 1
ATOM 714 O O . ALA A 1 85 ? 4.384 -6.224 -3.123 1.00 97.19 85 ALA A O 1
ATOM 715 N N . ARG A 1 86 ? 3.603 -5.080 -4.898 1.00 97.25 86 ARG A N 1
ATOM 716 C CA . ARG A 1 86 ? 4.809 -4.273 -5.085 1.00 97.25 86 ARG A CA 1
ATOM 717 C C . ARG A 1 86 ? 5.069 -3.376 -3.883 1.00 97.25 86 ARG A C 1
ATOM 719 O O . ARG A 1 86 ? 6.168 -3.422 -3.343 1.00 97.25 86 ARG A O 1
ATOM 726 N N . ILE A 1 87 ? 4.085 -2.600 -3.432 1.00 98.12 87 ILE A N 1
ATOM 727 C CA . ILE A 1 87 ? 4.276 -1.687 -2.292 1.00 98.12 87 ILE A CA 1
ATOM 728 C C . ILE A 1 87 ? 4.598 -2.461 -1.007 1.00 98.12 87 ILE A C 1
ATOM 730 O O . ILE A 1 87 ? 5.526 -2.080 -0.295 1.00 98.12 87 ILE A O 1
ATOM 734 N N . ASN A 1 88 ? 3.918 -3.582 -0.747 1.00 97.00 88 ASN A N 1
ATOM 735 C CA . ASN A 1 88 ? 4.248 -4.470 0.375 1.00 97.00 88 ASN A CA 1
ATOM 736 C C . ASN A 1 88 ? 5.697 -4.973 0.305 1.00 97.00 88 ASN A C 1
ATOM 738 O O . ASN A 1 88 ? 6.422 -4.947 1.298 1.00 97.00 88 ASN A O 1
ATOM 742 N N . SER A 1 89 ? 6.145 -5.382 -0.883 1.00 97.38 89 SER A N 1
ATOM 743 C CA . SER A 1 89 ? 7.528 -5.820 -1.090 1.00 97.38 89 SER A CA 1
ATOM 744 C C . SER A 1 89 ? 8.520 -4.687 -0.827 1.00 97.38 89 SER A C 1
ATOM 746 O O . SER A 1 89 ? 9.531 -4.900 -0.167 1.00 97.38 89 SER A O 1
ATOM 748 N N . LEU A 1 90 ? 8.228 -3.468 -1.290 1.00 97.94 90 LEU A N 1
ATOM 749 C CA . LEU A 1 90 ? 9.086 -2.302 -1.066 1.00 97.94 90 LEU A CA 1
ATOM 750 C C . LEU A 1 90 ? 9.168 -1.918 0.415 1.00 97.94 90 LEU A C 1
ATOM 752 O O . LEU A 1 90 ? 10.263 -1.624 0.891 1.00 97.94 90 LEU A O 1
ATOM 756 N N . ARG A 1 91 ? 8.055 -1.988 1.157 1.00 95.81 91 ARG A N 1
ATOM 757 C CA . ARG A 1 91 ? 8.040 -1.799 2.619 1.00 95.81 91 ARG A CA 1
ATOM 758 C C . ARG A 1 91 ? 8.959 -2.792 3.327 1.00 95.81 91 ARG A C 1
ATOM 760 O O . ARG A 1 91 ? 9.720 -2.392 4.199 1.00 95.81 91 ARG A O 1
ATOM 767 N N . ASN A 1 92 ? 8.943 -4.056 2.905 1.00 95.25 92 ASN A N 1
ATOM 768 C CA . ASN A 1 92 ? 9.803 -5.096 3.477 1.00 95.25 92 ASN A CA 1
ATOM 769 C C . ASN A 1 92 ? 11.281 -4.937 3.091 1.00 95.25 92 ASN A C 1
ATOM 771 O O . ASN A 1 92 ? 12.159 -5.249 3.891 1.00 95.25 92 ASN A O 1
ATOM 775 N N . LEU A 1 93 ? 11.569 -4.468 1.874 1.00 97.12 93 LEU A N 1
ATOM 776 C CA . LEU A 1 93 ? 12.941 -4.270 1.393 1.00 97.12 93 LEU A CA 1
ATOM 777 C C . LEU A 1 93 ? 13.595 -3.000 1.944 1.00 97.12 93 LEU A C 1
ATOM 779 O O . LEU A 1 93 ? 14.819 -2.954 2.071 1.00 97.12 93 LEU A O 1
ATOM 783 N N . PHE A 1 94 ? 12.800 -1.980 2.269 1.00 96.81 94 PHE A N 1
ATOM 784 C CA . PHE A 1 94 ? 13.275 -0.680 2.741 1.00 96.81 94 PHE A CA 1
ATOM 785 C C . PHE A 1 94 ? 12.585 -0.239 4.043 1.00 96.81 94 PHE A C 1
ATOM 787 O O . PHE A 1 94 ? 12.077 0.881 4.091 1.00 96.81 94 PHE A O 1
ATOM 794 N N . PRO A 1 95 ? 12.545 -1.065 5.104 1.00 94.50 95 PRO A N 1
ATOM 795 C CA . PRO A 1 95 ? 11.687 -0.830 6.272 1.00 94.50 95 PRO A CA 1
ATOM 796 C C . PRO A 1 95 ? 11.999 0.475 7.016 1.00 94.50 95 PRO A C 1
ATOM 798 O O . PRO A 1 95 ? 11.096 1.102 7.558 1.00 94.50 95 PRO A O 1
ATOM 801 N N . GLU A 1 96 ? 13.253 0.924 6.969 1.00 93.94 96 GLU A N 1
ATOM 802 C CA . GLU A 1 96 ? 13.726 2.142 7.638 1.00 93.94 96 GLU A CA 1
ATOM 803 C C . GLU A 1 96 ? 13.432 3.436 6.857 1.00 93.94 96 GLU A C 1
ATOM 805 O O . GLU A 1 96 ? 13.832 4.521 7.279 1.00 93.94 96 GLU A O 1
ATOM 810 N N . SER A 1 97 ? 12.78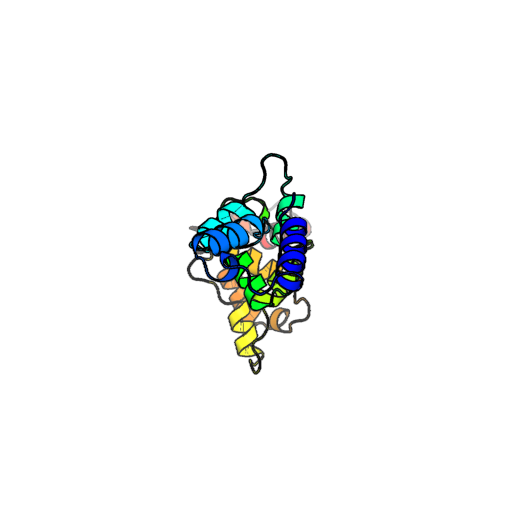6 3.356 5.688 1.00 95.12 97 SER A N 1
ATOM 811 C CA . SER A 1 97 ? 12.492 4.551 4.896 1.00 95.12 97 SER A CA 1
ATOM 812 C C . SER A 1 97 ? 11.408 5.406 5.559 1.00 95.12 97 SER A C 1
ATOM 814 O O . SER A 1 97 ? 10.328 4.929 5.905 1.00 95.12 97 SER A O 1
ATOM 816 N N . SER A 1 98 ? 11.672 6.707 5.677 1.00 93.06 98 SER A N 1
ATOM 817 C CA . SER A 1 98 ? 10.748 7.700 6.237 1.00 93.06 98 SER A CA 1
ATOM 818 C C . SER A 1 98 ? 9.429 7.802 5.464 1.00 93.06 98 SER A C 1
ATOM 820 O O . SER A 1 98 ? 8.407 8.146 6.062 1.00 93.06 98 SER A O 1
ATOM 822 N N . ILE A 1 99 ? 9.412 7.451 4.168 1.00 94.69 99 ILE A N 1
ATOM 823 C CA . ILE A 1 99 ? 8.229 7.573 3.297 1.00 94.69 99 ILE A CA 1
ATOM 824 C C . ILE A 1 99 ? 7.039 6.717 3.743 1.00 94.69 99 ILE A C 1
ATOM 826 O O . ILE A 1 99 ? 5.911 6.968 3.315 1.00 94.69 99 ILE A O 1
ATOM 830 N N . TRP A 1 100 ? 7.279 5.701 4.578 1.00 93.56 100 TRP A N 1
ATOM 831 C CA . TRP A 1 100 ? 6.230 4.841 5.126 1.00 93.56 100 TRP A CA 1
ATOM 832 C C . TRP A 1 100 ? 5.408 5.518 6.214 1.00 93.56 100 TRP A C 1
ATOM 834 O O . TRP A 1 100 ? 4.346 5.007 6.567 1.00 93.56 100 TRP A O 1
ATOM 844 N N . THR A 1 101 ? 5.886 6.653 6.728 1.00 87.81 101 THR A N 1
ATOM 845 C CA . THR A 1 101 ? 5.105 7.517 7.607 1.00 87.81 101 THR A CA 1
ATOM 846 C C . THR A 1 101 ? 4.034 8.212 6.780 1.00 87.81 101 THR A C 1
ATOM 848 O O . THR A 1 101 ? 4.320 8.869 5.773 1.00 87.81 101 THR A O 1
ATOM 851 N N . GLU A 1 102 ? 2.782 8.056 7.192 1.00 86.94 102 GLU A N 1
ATOM 852 C CA . GLU A 1 102 ? 1.647 8.575 6.449 1.00 86.94 102 GLU A CA 1
ATOM 853 C C . GLU A 1 102 ? 1.208 9.944 6.965 1.00 86.94 102 GLU A C 1
ATOM 855 O O . GLU A 1 102 ? 0.954 10.125 8.159 1.00 86.94 102 GLU A O 1
ATOM 860 N N . ASP A 1 103 ? 1.074 10.907 6.052 1.00 82.75 103 ASP A N 1
ATOM 861 C CA . ASP A 1 103 ? 0.461 12.194 6.361 1.00 82.75 103 ASP A CA 1
ATOM 862 C C . ASP A 1 103 ? -1.042 12.030 6.623 1.00 82.75 103 ASP A C 1
ATOM 864 O O . ASP A 1 103 ? -1.668 11.046 6.221 1.00 82.75 103 ASP A O 1
ATOM 868 N N . SER A 1 104 ? -1.635 13.002 7.311 1.00 75.75 104 SER A N 1
ATOM 869 C CA . SER A 1 104 ? -3.050 12.965 7.683 1.00 75.75 104 SER A CA 1
ATOM 870 C C . SER A 1 104 ? -4.012 13.035 6.495 1.00 75.75 104 SER A C 1
ATOM 872 O O . SER A 1 104 ? -5.209 12.876 6.702 1.00 75.75 104 SER A O 1
ATOM 874 N N . ALA A 1 105 ? -3.538 13.274 5.269 1.00 77.50 105 ALA A N 1
ATOM 875 C CA . ALA A 1 105 ? -4.344 13.288 4.051 1.00 77.50 105 ALA A CA 1
ATOM 876 C C . ALA A 1 105 ? -4.156 12.020 3.194 1.00 77.50 105 ALA A C 1
ATOM 878 O O . ALA A 1 105 ? -4.891 11.851 2.226 1.00 77.50 105 ALA A O 1
ATOM 879 N N . LEU A 1 106 ? -3.224 11.125 3.555 1.00 90.75 106 LEU A N 1
ATOM 880 C CA . LEU A 1 106 ? -2.821 9.966 2.748 1.00 90.75 106 LEU A CA 1
ATOM 881 C C . LEU A 1 106 ? -2.512 10.355 1.297 1.00 90.75 106 LEU A C 1
ATOM 883 O O . LEU A 1 106 ? -2.848 9.622 0.366 1.00 90.75 106 LEU A O 1
ATOM 887 N N . THR A 1 107 ? -1.857 11.509 1.118 1.00 91.75 107 THR A N 1
ATOM 888 C CA . THR A 1 107 ? -1.740 12.244 -0.158 1.00 91.75 107 THR A CA 1
ATOM 889 C C . THR A 1 107 ? -1.377 11.364 -1.359 1.00 91.75 107 THR A C 1
ATOM 891 O O . THR A 1 107 ? -1.883 11.576 -2.459 1.00 91.75 107 THR A O 1
ATOM 894 N N . TYR A 1 108 ? -0.517 10.362 -1.155 1.00 95.94 108 TYR A N 1
ATOM 895 C CA . TYR A 1 108 ? -0.128 9.404 -2.194 1.00 95.94 108 TYR A CA 1
ATOM 896 C C . TYR A 1 108 ? -0.596 7.966 -1.931 1.00 95.94 108 TYR A C 1
ATOM 898 O O . TYR A 1 108 ? -0.607 7.154 -2.848 1.00 95.94 108 TYR A O 1
ATOM 906 N N . SER A 1 109 ? -0.968 7.623 -0.699 1.00 96.75 109 SER A N 1
ATOM 907 C CA . SER A 1 109 ? -1.156 6.239 -0.245 1.00 96.75 109 SER A CA 1
ATOM 908 C C . SER A 1 109 ? -2.620 5.816 -0.100 1.00 96.75 109 SER A C 1
ATOM 910 O O . SER A 1 109 ? -2.886 4.638 0.147 1.00 96.75 109 SER A O 1
ATOM 912 N N . GLU A 1 110 ? -3.575 6.733 -0.284 1.00 96.12 110 GLU A N 1
ATOM 913 C CA . GLU A 1 110 ? -5.008 6.469 -0.108 1.00 96.12 110 GLU A CA 1
ATOM 914 C C . GLU A 1 110 ? -5.487 5.254 -0.923 1.00 96.12 110 GLU A C 1
ATOM 916 O O . GLU A 1 110 ? -6.052 4.312 -0.364 1.00 96.12 110 GLU A O 1
ATOM 921 N N . ASP A 1 111 ? -5.199 5.226 -2.228 1.00 97.00 111 ASP A N 1
ATOM 922 C CA . ASP A 1 111 ? -5.593 4.127 -3.122 1.00 97.00 111 ASP A CA 1
ATOM 923 C C . ASP A 1 111 ? -4.978 2.788 -2.708 1.00 97.00 111 ASP A C 1
ATOM 925 O O . ASP A 1 111 ? -5.624 1.742 -2.796 1.00 97.00 111 ASP A O 1
ATOM 929 N N . TYR A 1 112 ? -3.732 2.811 -2.231 1.00 97.94 112 TYR A N 1
ATOM 930 C CA . TYR A 1 112 ? -3.065 1.613 -1.735 1.00 97.94 112 TYR A CA 1
ATOM 931 C C . TYR A 1 112 ? -3.793 1.043 -0.519 1.00 97.94 112 TYR A C 1
ATOM 933 O O . TYR A 1 112 ? -4.097 -0.149 -0.499 1.00 97.94 112 TYR A O 1
ATOM 941 N N . TYR A 1 113 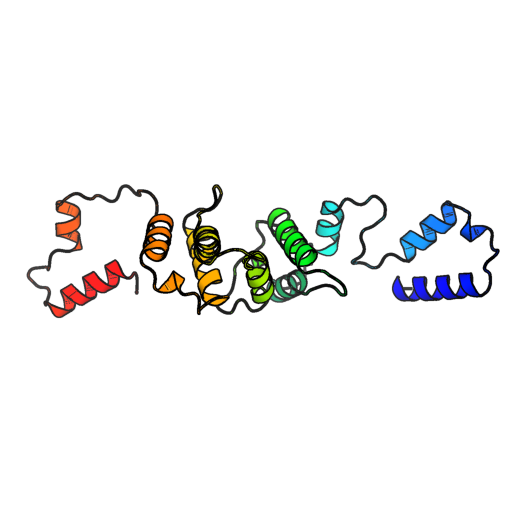? -4.128 1.878 0.464 1.00 97.75 113 TYR A N 1
ATOM 942 C CA . TYR A 1 113 ? -4.819 1.417 1.665 1.00 97.75 113 TYR A CA 1
ATOM 943 C C . TYR A 1 113 ? -6.267 1.007 1.406 1.00 97.75 113 TYR A C 1
ATOM 945 O O . TYR A 1 113 ? -6.733 0.036 2.008 1.00 97.75 113 TYR A O 1
ATOM 953 N N . LYS A 1 114 ? -6.959 1.663 0.466 1.00 97.69 114 LYS A N 1
ATOM 954 C CA . LYS A 1 114 ? -8.272 1.200 -0.005 1.00 97.69 114 LYS A CA 1
ATOM 955 C C . LYS A 1 114 ? -8.179 -0.218 -0.555 1.00 97.69 114 LYS A C 1
ATOM 957 O O . LYS A 1 114 ? -8.954 -1.076 -0.141 1.00 97.69 114 LYS A O 1
ATOM 962 N N . LEU A 1 115 ? -7.213 -0.495 -1.427 1.00 98.06 115 LEU A N 1
ATOM 963 C CA . LEU A 1 115 ? -7.038 -1.835 -1.986 1.00 98.06 115 LEU A CA 1
ATOM 964 C C . LEU A 1 115 ? -6.579 -2.865 -0.953 1.00 98.06 115 LEU A C 1
ATOM 966 O O . LEU A 1 115 ? -7.137 -3.959 -0.904 1.00 98.06 115 LEU A O 1
ATOM 970 N N . LEU A 1 116 ? -5.605 -2.514 -0.112 1.00 97.06 116 LEU A N 1
ATOM 971 C CA . LEU A 1 116 ? -5.061 -3.401 0.919 1.00 97.06 116 LEU A CA 1
ATOM 972 C C . LEU A 1 116 ? -6.156 -3.899 1.872 1.00 97.06 116 LEU A C 1
ATOM 974 O O . LEU A 1 116 ? -6.181 -5.071 2.243 1.00 97.06 116 LEU A O 1
ATOM 978 N N . TYR A 1 117 ? -7.079 -3.011 2.238 1.00 96.88 117 TYR A N 1
ATOM 979 C CA . TYR A 1 117 ? -8.183 -3.294 3.153 1.00 96.88 117 TYR A CA 1
ATOM 980 C C . TYR A 1 117 ? -9.530 -3.429 2.442 1.00 96.88 117 TYR A C 1
ATOM 982 O O . TYR A 1 117 ? -10.585 -3.283 3.065 1.00 96.88 117 TYR A O 1
ATOM 990 N N . LYS A 1 118 ? -9.519 -3.707 1.136 1.00 97.19 118 LYS A N 1
ATOM 991 C CA . LYS A 1 118 ? -10.741 -3.911 0.360 1.00 97.19 118 LYS A CA 1
ATOM 992 C C . LYS A 1 118 ? -11.517 -5.106 0.917 1.00 97.19 118 LYS A C 1
ATOM 994 O O . LYS A 1 118 ? -10.942 -6.098 1.381 1.00 97.19 118 LYS A O 1
ATOM 999 N N . ARG A 1 119 ? -12.843 -4.995 0.888 1.00 97.19 119 ARG A N 1
ATOM 1000 C CA . ARG A 1 119 ? -13.746 -6.109 1.179 1.00 97.19 119 ARG A CA 1
ATOM 1001 C C . ARG A 1 119 ? -13.575 -7.201 0.125 1.00 97.19 119 ARG A C 1
ATOM 1003 O O . ARG A 1 119 ? -13.486 -6.895 -1.064 1.00 97.19 119 ARG A O 1
ATOM 1010 N N . VAL A 1 120 ? -13.528 -8.451 0.562 1.00 95.88 120 VAL A N 1
ATOM 1011 C CA . VAL A 1 120 ? -13.485 -9.602 -0.346 1.00 95.88 120 VAL A CA 1
ATOM 1012 C C . VAL A 1 120 ? -14.881 -9.847 -0.924 1.00 95.88 120 VAL A C 1
ATOM 1014 O O . VAL A 1 120 ? -15.890 -9.639 -0.252 1.00 95.88 120 VAL A O 1
ATOM 1017 N N . ASP A 1 121 ? -14.962 -10.284 -2.179 1.00 95.31 121 ASP A N 1
ATOM 1018 C CA . ASP A 1 121 ? -16.245 -10.564 -2.825 1.00 95.31 121 ASP A CA 1
ATOM 1019 C C . ASP A 1 121 ? -17.030 -11.635 -2.049 1.00 95.31 121 ASP A C 1
ATOM 1021 O O . ASP A 1 121 ? -16.548 -12.744 -1.817 1.00 95.31 121 ASP A O 1
ATOM 1025 N N . GLY A 1 122 ? -18.255 -11.291 -1.640 1.00 95.62 122 GLY A N 1
ATOM 1026 C CA . GLY A 1 122 ? -19.116 -12.156 -0.826 1.00 95.62 122 GLY A CA 1
ATOM 1027 C C . GLY A 1 122 ? -18.815 -12.152 0.678 1.00 95.62 122 GLY A C 1
ATOM 1028 O O . GLY A 1 122 ? -19.492 -12.864 1.415 1.00 95.62 122 GLY A O 1
ATOM 1029 N N . GLU A 1 123 ? -17.844 -11.361 1.144 1.00 97.50 123 GLU A N 1
ATOM 1030 C CA . GLU A 1 123 ? -17.550 -11.181 2.570 1.00 97.50 123 GLU A CA 1
ATOM 1031 C C . GLU A 1 123 ? -18.676 -10.387 3.248 1.00 97.50 123 GLU A C 1
ATOM 1033 O O . GLU A 1 123 ? -19.038 -9.289 2.807 1.00 97.50 123 GLU A O 1
ATOM 1038 N N . ASP A 1 124 ? -19.245 -10.952 4.313 1.00 97.56 124 ASP A N 1
ATOM 1039 C CA . ASP A 1 124 ? -20.236 -10.251 5.125 1.00 97.56 124 ASP A CA 1
ATOM 1040 C C . ASP A 1 124 ? -19.600 -9.134 5.967 1.00 97.56 124 ASP A C 1
ATOM 1042 O O . ASP A 1 124 ? -18.380 -9.057 6.140 1.00 97.56 124 ASP A O 1
ATOM 1046 N N . ASP A 1 125 ? -20.442 -8.230 6.475 1.00 97.50 125 ASP A N 1
ATOM 1047 C CA . ASP A 1 125 ? -19.981 -7.082 7.257 1.00 97.50 125 ASP A CA 1
ATOM 1048 C C . ASP A 1 125 ? -19.209 -7.515 8.512 1.00 97.50 125 ASP A C 1
ATOM 1050 O O . ASP A 1 125 ? -18.193 -6.903 8.834 1.00 97.50 125 ASP A O 1
ATOM 1054 N N . ASP A 1 126 ? -19.638 -8.586 9.192 1.00 95.94 126 ASP A N 1
ATOM 1055 C CA . ASP A 1 126 ? -19.006 -9.007 10.444 1.00 95.94 126 ASP A CA 1
ATOM 1056 C C . ASP A 1 126 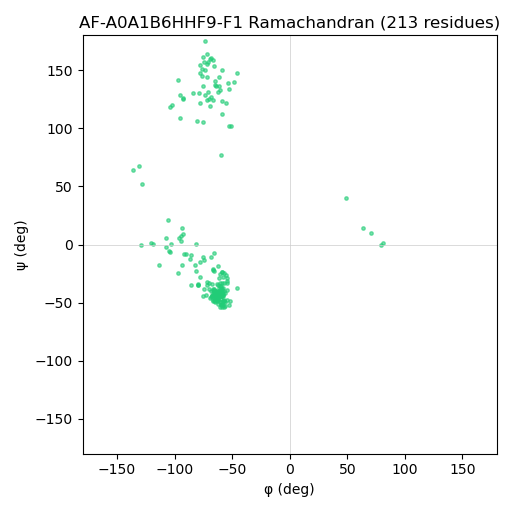? -17.592 -9.543 10.233 1.00 95.94 126 ASP A C 1
ATOM 1058 O O . ASP A 1 126 ? -16.659 -9.165 10.949 1.00 95.94 126 ASP A O 1
ATOM 1062 N N . THR A 1 127 ? -17.428 -10.389 9.220 1.00 97.88 127 THR A N 1
ATOM 1063 C CA . THR A 1 127 ? -16.145 -10.947 8.794 1.00 97.88 127 THR A CA 1
ATOM 1064 C C . THR A 1 127 ? -15.220 -9.831 8.332 1.00 97.88 127 THR A C 1
ATOM 1066 O O . THR A 1 127 ? -14.073 -9.753 8.784 1.00 97.88 127 THR A O 1
ATOM 1069 N N . TYR A 1 128 ? -15.738 -8.917 7.507 1.00 98.12 128 TYR A N 1
ATOM 1070 C CA . TYR A 1 128 ? -14.972 -7.788 6.999 1.00 98.12 128 TYR A CA 1
ATOM 1071 C C . TYR A 1 128 ? -14.464 -6.895 8.133 1.00 98.12 128 TYR A C 1
ATOM 1073 O O . TYR A 1 128 ? -13.261 -6.670 8.254 1.00 98.12 128 TYR A O 1
ATOM 1081 N N . TYR A 1 129 ? -15.350 -6.427 9.012 1.00 97.44 129 TYR A N 1
ATOM 1082 C CA . TYR A 1 129 ? -14.977 -5.534 10.109 1.00 97.44 129 TYR A CA 1
ATOM 1083 C C . TYR A 1 129 ? -14.062 -6.209 11.123 1.00 97.44 129 TYR A C 1
ATOM 1085 O O . TYR A 1 129 ? -13.085 -5.596 11.553 1.00 97.44 129 TYR A O 1
ATOM 1093 N N . SER A 1 130 ? -14.308 -7.483 11.447 1.00 95.00 130 SER A N 1
ATOM 1094 C CA . SER A 1 130 ? -13.429 -8.259 12.329 1.00 95.00 130 SER A CA 1
ATOM 1095 C C . SER A 1 130 ? -12.006 -8.337 11.774 1.00 95.00 130 SER A C 1
ATOM 1097 O O . SER A 1 130 ? -11.048 -8.166 12.526 1.00 95.00 130 SER A O 1
ATOM 1099 N N . ARG A 1 131 ? -11.854 -8.514 10.455 1.00 96.94 131 ARG A N 1
ATOM 1100 C CA . ARG A 1 131 ? -10.550 -8.502 9.780 1.00 96.94 131 ARG A CA 1
ATOM 1101 C C . ARG A 1 131 ? -9.871 -7.133 9.836 1.00 96.94 131 ARG A C 1
ATOM 1103 O O . ARG A 1 131 ? -8.661 -7.083 10.041 1.00 96.94 131 ARG A O 1
ATOM 1110 N N . LEU A 1 132 ? -10.618 -6.036 9.690 1.00 95.62 132 LEU A N 1
ATOM 1111 C CA . LEU A 1 132 ? -10.055 -4.680 9.770 1.00 95.62 132 LEU A CA 1
ATOM 1112 C C . LEU A 1 132 ? -9.517 -4.351 11.173 1.00 95.62 132 LEU A C 1
ATOM 1114 O O . LEU A 1 132 ? -8.451 -3.746 11.296 1.00 95.62 132 LEU A O 1
ATOM 1118 N N . VAL A 1 133 ? -10.228 -4.758 12.232 1.00 92.44 133 VAL A N 1
ATOM 1119 C CA . VAL A 1 133 ? -9.842 -4.446 13.623 1.00 92.44 133 VAL A CA 1
ATOM 1120 C C . VAL A 1 133 ? -8.936 -5.484 14.278 1.00 92.44 133 VAL A C 1
ATOM 1122 O O . VAL A 1 133 ? -8.444 -5.235 15.382 1.00 92.44 133 VAL A O 1
ATOM 1125 N N . ALA A 1 134 ? -8.701 -6.632 13.645 1.00 92.06 134 ALA A N 1
ATOM 1126 C CA . ALA A 1 134 ? -7.790 -7.646 14.161 1.00 92.06 134 ALA A CA 1
ATOM 1127 C C . ALA A 1 134 ? -6.371 -7.075 14.292 1.00 92.06 134 ALA A C 1
ATOM 1129 O O . ALA A 1 134 ? -5.871 -6.416 13.381 1.00 92.06 134 ALA A O 1
ATOM 1130 N N . LYS A 1 135 ? -5.718 -7.309 15.432 1.00 88.50 135 LYS A N 1
ATOM 1131 C CA . LYS A 1 135 ? -4.319 -6.933 15.648 1.00 88.50 135 LYS A CA 1
ATOM 1132 C C . LYS A 1 135 ? -3.410 -8.022 15.079 1.00 88.50 135 LYS A C 1
ATOM 1134 O O . LYS A 1 135 ? -3.643 -9.197 15.351 1.00 88.50 135 LYS A O 1
ATOM 1139 N N . GLY A 1 136 ? -2.423 -7.636 14.275 1.00 85.88 136 GLY A N 1
ATOM 1140 C CA . GLY A 1 136 ? -1.437 -8.576 13.734 1.00 85.88 136 GLY A CA 1
ATOM 1141 C C . GLY A 1 136 ? -0.412 -9.010 14.785 1.00 85.88 136 GLY A C 1
ATOM 1142 O O . GLY A 1 136 ? -0.160 -8.278 15.740 1.00 85.88 136 GLY A O 1
ATOM 1143 N N . ASP A 1 137 ? 0.217 -10.170 14.584 1.00 84.56 137 ASP A N 1
ATOM 1144 C CA . ASP A 1 137 ? 1.220 -10.709 15.518 1.00 84.56 137 ASP A CA 1
ATOM 1145 C C . ASP A 1 137 ? 2.454 -9.792 15.651 1.00 84.56 137 ASP A C 1
ATOM 1147 O O . ASP A 1 137 ? 2.984 -9.611 16.747 1.00 84.56 137 ASP A O 1
ATOM 1151 N N . ASP A 1 138 ? 2.853 -9.137 14.555 1.00 82.38 138 ASP A N 1
ATOM 1152 C CA . ASP A 1 138 ? 4.013 -8.230 14.485 1.00 82.38 138 ASP A CA 1
ATOM 1153 C C . ASP A 1 138 ? 3.644 -6.744 14.697 1.00 82.38 138 ASP A C 1
ATOM 1155 O O . ASP A 1 138 ? 4.454 -5.825 14.487 1.00 82.38 138 ASP A O 1
ATOM 1159 N N . GLU A 1 139 ? 2.388 -6.485 15.062 1.00 83.06 139 GLU A N 1
ATOM 1160 C CA . GLU A 1 139 ? 1.827 -5.148 15.208 1.00 83.06 139 GLU A CA 1
ATOM 1161 C C . GLU A 1 139 ? 1.907 -4.702 16.671 1.00 83.06 139 GLU A C 1
ATOM 1163 O O . GLU A 1 139 ? 1.188 -5.191 17.540 1.00 83.06 139 GLU A O 1
ATOM 1168 N N . ASP A 1 140 ? 2.786 -3.748 16.973 1.00 87.75 140 ASP A N 1
ATOM 1169 C CA . ASP A 1 140 ? 2.762 -3.065 18.266 1.00 87.75 140 ASP A CA 1
ATOM 1170 C C . ASP A 1 140 ? 1.575 -2.083 18.361 1.00 87.75 140 ASP A C 1
ATOM 1172 O O . ASP A 1 140 ? 0.815 -1.876 17.414 1.00 87.75 140 ASP A O 1
ATOM 1176 N N . VAL A 1 141 ? 1.387 -1.475 19.534 1.00 85.19 141 VAL A N 1
ATOM 1177 C CA . VAL A 1 141 ? 0.253 -0.570 19.788 1.00 85.19 141 VAL A CA 1
ATOM 1178 C C . VAL A 1 141 ? 0.280 0.668 18.892 1.00 85.19 141 VAL A C 1
ATOM 1180 O O . VAL A 1 141 ? -0.780 1.143 18.484 1.00 85.19 141 VAL A O 1
ATOM 1183 N N . GLN A 1 142 ? 1.460 1.191 18.554 1.00 84.56 142 GLN A N 1
ATOM 1184 C CA . GLN A 1 142 ? 1.569 2.370 17.694 1.00 84.56 142 GLN A CA 1
ATOM 1185 C C . GLN A 1 142 ? 1.223 2.016 16.250 1.00 84.56 142 GLN A C 1
ATOM 1187 O O . GLN A 1 142 ? 0.430 2.719 15.624 1.00 84.56 142 GLN A O 1
ATOM 1192 N N . LYS A 1 143 ? 1.724 0.881 15.750 1.00 87.56 143 LYS A N 1
ATOM 1193 C CA . LYS A 1 143 ? 1.351 0.356 14.429 1.00 87.56 143 LYS A CA 1
ATOM 1194 C C . LYS A 1 143 ? -0.150 0.073 14.338 1.00 87.56 143 LYS A C 1
ATOM 1196 O O . LYS A 1 143 ? -0.770 0.447 13.346 1.00 87.56 143 LYS A O 1
ATOM 1201 N N . TYR A 1 144 ? -0.746 -0.493 15.390 1.00 89.00 144 TYR A N 1
ATOM 1202 C CA . TYR A 1 144 ? -2.189 -0.739 15.447 1.00 89.00 144 TYR A CA 1
ATOM 1203 C C . TYR A 1 144 ? -2.995 0.561 15.389 1.00 89.00 144 TYR A C 1
ATOM 1205 O O . TYR A 1 144 ? -3.920 0.681 14.586 1.00 89.00 144 TYR A O 1
ATOM 1213 N N . LYS A 1 145 ? -2.633 1.561 16.202 1.00 87.50 145 LYS A N 1
ATOM 1214 C CA . LYS A 1 145 ? -3.287 2.880 16.190 1.00 87.50 145 LYS A CA 1
ATOM 1215 C C . LYS A 1 145 ? -3.202 3.540 14.821 1.00 87.50 145 LYS A C 1
ATOM 1217 O O . LYS A 1 145 ? -4.206 4.058 14.337 1.00 87.50 145 LYS A O 1
ATOM 1222 N N . GLU A 1 146 ? -2.036 3.476 14.188 1.00 86.62 146 GLU A N 1
ATOM 1223 C CA . GLU A 1 146 ? -1.838 4.017 12.847 1.00 86.62 146 GLU A CA 1
ATOM 1224 C C . GLU A 1 146 ? -2.706 3.287 11.815 1.00 86.62 146 GLU A C 1
ATOM 1226 O O . GLU A 1 146 ? -3.386 3.934 11.017 1.00 86.62 146 GLU A O 1
ATOM 1231 N N . LYS A 1 147 ? -2.796 1.952 11.879 1.00 92.56 147 LYS A N 1
ATOM 1232 C CA . LYS A 1 147 ? -3.722 1.183 11.036 1.00 92.56 147 LYS A CA 1
ATOM 1233 C C . LYS A 1 147 ? -5.171 1.633 11.221 1.00 92.56 147 LYS A C 1
ATOM 1235 O O . LYS A 1 147 ? -5.857 1.869 10.229 1.00 92.56 147 LYS A O 1
ATOM 1240 N N . ILE A 1 148 ? -5.645 1.768 12.461 1.00 93.50 148 ILE A N 1
ATOM 1241 C CA . ILE A 1 148 ? -7.021 2.212 12.735 1.00 93.50 148 ILE A CA 1
ATOM 1242 C C . ILE A 1 148 ? -7.259 3.638 12.220 1.00 93.50 148 ILE A C 1
ATOM 1244 O O . ILE A 1 148 ? -8.295 3.882 11.601 1.00 93.50 148 ILE A O 1
ATOM 1248 N N . ARG A 1 149 ? -6.298 4.556 12.397 1.00 92.00 149 ARG A N 1
ATOM 1249 C CA . ARG A 1 149 ? -6.353 5.920 11.840 1.00 92.00 149 ARG A CA 1
ATOM 1250 C C . ARG A 1 149 ? -6.530 5.890 10.323 1.00 92.00 149 ARG A C 1
ATOM 1252 O O . ARG A 1 149 ? -7.421 6.549 9.791 1.00 92.00 149 ARG A O 1
ATOM 1259 N N . ILE A 1 150 ? -5.705 5.101 9.636 1.00 90.50 150 ILE A N 1
ATOM 1260 C CA . ILE A 1 150 ? -5.763 4.934 8.181 1.00 90.50 150 ILE A CA 1
ATOM 1261 C C . ILE A 1 150 ? -7.127 4.381 7.762 1.00 90.50 150 ILE A C 1
ATOM 1263 O O . ILE A 1 150 ? -7.747 4.932 6.858 1.00 90.50 150 ILE A O 1
ATOM 1267 N N . LEU A 1 151 ? -7.626 3.338 8.434 1.00 92.12 151 LEU A N 1
ATOM 1268 C CA . LEU A 1 151 ? -8.928 2.730 8.143 1.00 92.12 151 LEU A CA 1
ATOM 1269 C C . LEU A 1 151 ? -10.088 3.721 8.290 1.00 92.12 151 LEU A C 1
ATOM 1271 O O . LEU A 1 151 ? -10.951 3.769 7.415 1.00 92.12 151 LEU A O 1
ATOM 1275 N N . GLN A 1 152 ? -10.099 4.527 9.356 1.00 88.44 152 GLN A N 1
ATOM 1276 C CA . GLN A 1 152 ? -11.103 5.582 9.550 1.00 88.44 152 GLN A CA 1
ATOM 1277 C C . GLN A 1 152 ? -11.067 6.614 8.429 1.00 88.44 152 GLN A C 1
ATOM 1279 O O . GLN A 1 152 ? -12.106 7.121 8.023 1.00 88.44 152 GLN A O 1
ATOM 1284 N N . GLN A 1 153 ? -9.879 6.915 7.915 1.00 86.38 153 GLN A N 1
ATOM 1285 C CA . GLN A 1 153 ? -9.712 7.891 6.854 1.00 86.38 153 GLN A CA 1
ATOM 1286 C C . GLN A 1 153 ? -10.151 7.366 5.486 1.00 86.38 153 GLN A C 1
ATOM 1288 O O . GLN A 1 153 ? -10.825 8.083 4.750 1.00 86.38 153 GLN A O 1
ATOM 1293 N N . VAL A 1 154 ? -9.785 6.130 5.133 1.00 93.69 154 VAL A N 1
ATOM 1294 C CA . VAL A 1 154 ? -10.135 5.563 3.818 1.00 93.69 154 VAL A CA 1
ATOM 1295 C C . VAL A 1 154 ? -11.562 5.016 3.763 1.00 93.69 154 VAL A C 1
ATOM 1297 O O . VAL A 1 154 ? -12.138 4.938 2.678 1.00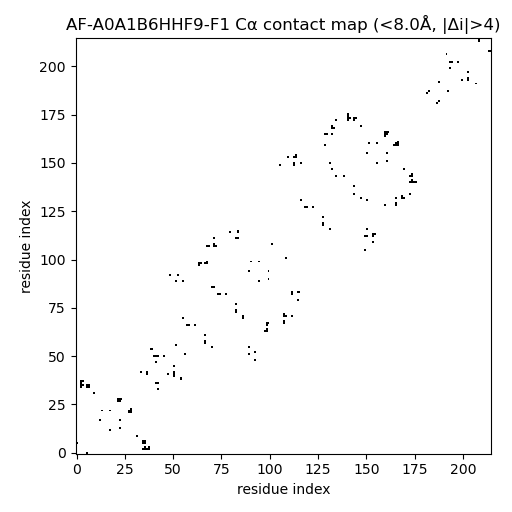 93.69 154 VAL A O 1
ATOM 1300 N N . TYR A 1 155 ? -12.146 4.674 4.916 1.00 92.06 155 TYR A N 1
ATOM 1301 C CA . TYR A 1 155 ? -13.513 4.170 5.045 1.00 92.06 155 TYR A CA 1
ATOM 1302 C C . TYR A 1 155 ? -14.271 4.829 6.222 1.00 92.06 155 TYR A C 1
ATOM 1304 O O . TYR A 1 155 ? -14.666 4.140 7.168 1.00 92.06 155 TYR A O 1
ATOM 1312 N N . PRO A 1 156 ? -14.525 6.152 6.188 1.00 90.31 156 PRO A N 1
ATOM 1313 C CA . PRO A 1 156 ? -15.136 6.884 7.308 1.00 90.31 156 PRO A CA 1
ATOM 1314 C C . PRO A 1 156 ? -16.591 6.487 7.591 1.00 90.31 156 PRO A C 1
ATOM 1316 O O . PRO A 1 156 ? -17.084 6.668 8.703 1.00 90.31 156 PRO A O 1
ATOM 1319 N N . ASP A 1 157 ? -17.274 5.910 6.601 1.00 91.00 157 ASP A N 1
ATOM 1320 C CA . ASP A 1 157 ? -18.709 5.625 6.659 1.00 91.00 157 ASP A CA 1
ATOM 1321 C C . ASP A 1 157 ? -19.052 4.202 7.133 1.00 91.00 157 ASP A C 1
ATOM 1323 O O . ASP A 1 157 ? -20.229 3.834 7.170 1.00 91.00 157 ASP A O 1
ATOM 1327 N N . LEU A 1 158 ? -18.062 3.374 7.501 1.00 89.44 158 LEU A N 1
ATOM 1328 C CA . LEU A 1 158 ? -18.345 2.017 7.985 1.00 89.44 158 LEU A CA 1
ATOM 1329 C C . LEU A 1 158 ? -19.122 2.055 9.306 1.00 89.44 158 LEU A C 1
ATOM 1331 O O . LEU A 1 158 ? -18.796 2.804 10.228 1.00 89.44 158 LEU A O 1
ATOM 1335 N N . SER A 1 159 ? -20.129 1.191 9.435 1.00 93.88 159 SER A N 1
ATOM 1336 C CA . SER A 1 159 ? -20.960 1.127 10.643 1.00 93.88 159 SER A CA 1
ATOM 1337 C C . SER A 1 159 ? -20.180 0.667 11.878 1.00 93.88 159 SER A C 1
ATOM 1339 O O . SER A 1 159 ? -20.550 1.045 12.990 1.00 93.88 159 SER A O 1
ATOM 1341 N N . MET A 1 160 ? -19.062 -0.049 11.696 1.00 91.94 160 MET A N 1
ATOM 1342 C CA . MET A 1 160 ? -18.182 -0.489 12.787 1.00 91.94 160 MET A CA 1
ATOM 1343 C C . MET A 1 160 ? -17.684 0.647 13.687 1.00 91.94 160 MET A C 1
ATOM 1345 O O . MET A 1 160 ? -17.428 0.416 14.865 1.00 91.94 160 MET A O 1
ATOM 1349 N N . TRP A 1 161 ? -17.593 1.882 13.180 1.00 89.94 161 TRP A N 1
ATOM 1350 C CA . TRP A 1 161 ? -17.178 3.041 13.979 1.00 89.94 161 TRP A CA 1
ATOM 1351 C C . TRP A 1 161 ? -18.202 3.453 15.044 1.00 89.94 161 TRP A C 1
ATOM 1353 O O . TRP A 1 161 ? -17.899 4.288 15.893 1.00 89.94 161 TRP A O 1
ATOM 1363 N N . LYS A 1 162 ? -19.418 2.897 14.994 1.00 87.62 162 LYS A N 1
ATOM 1364 C CA . LYS A 1 162 ? -20.521 3.166 15.930 1.00 87.62 162 LYS A CA 1
ATOM 1365 C C . LYS A 1 162 ? -21.000 1.907 16.655 1.00 87.62 162 LYS A C 1
ATOM 1367 O O . LYS A 1 162 ? -21.966 1.982 17.406 1.00 87.62 162 LYS A O 1
ATOM 1372 N N . ASP A 1 163 ? -20.370 0.765 16.397 1.00 87.81 163 ASP A N 1
ATOM 1373 C CA . ASP A 1 163 ? -20.757 -0.521 16.963 1.00 87.81 163 ASP A CA 1
ATOM 1374 C C . ASP A 1 163 ? -19.811 -0.885 18.116 1.00 87.81 163 ASP A C 1
ATOM 1376 O O . ASP A 1 163 ? -18.594 -1.024 17.941 1.00 87.81 163 ASP A O 1
ATOM 1380 N N . ASP A 1 164 ? -20.394 -1.041 19.308 1.00 90.06 164 ASP A N 1
ATOM 1381 C CA . ASP A 1 164 ? -19.684 -1.330 20.554 1.00 90.06 164 ASP A CA 1
ATOM 1382 C C . ASP A 1 164 ? -18.782 -2.567 20.450 1.00 90.06 164 ASP A C 1
ATOM 1384 O O . ASP A 1 164 ? -17.729 -2.610 21.092 1.00 90.06 164 ASP A O 1
ATOM 1388 N N . LYS A 1 165 ? -19.143 -3.568 19.633 1.00 92.25 165 LYS A N 1
ATOM 1389 C CA . LYS A 1 165 ? -18.322 -4.771 19.430 1.00 92.25 165 LYS A CA 1
ATOM 1390 C C . LYS A 1 165 ? -16.930 -4.395 18.929 1.00 92.25 165 LYS A C 1
ATOM 1392 O O . LYS A 1 165 ? -15.934 -4.790 19.536 1.00 92.25 165 LYS A O 1
ATOM 1397 N N . TYR A 1 166 ? -16.845 -3.627 17.844 1.00 88.00 166 TYR A N 1
ATOM 1398 C CA . TYR A 1 166 ? -15.558 -3.285 17.231 1.00 88.00 166 TYR A CA 1
ATOM 1399 C C . TYR A 1 166 ? -14.848 -2.162 17.980 1.00 88.00 166 TYR A C 1
ATOM 1401 O O . TYR A 1 166 ? -13.625 -2.209 18.105 1.00 88.00 166 TYR A O 1
ATOM 1409 N N . LEU A 1 167 ? -15.589 -1.206 18.551 1.00 86.38 167 LEU A N 1
ATOM 1410 C CA . LEU A 1 167 ? -15.010 -0.165 19.405 1.00 86.38 167 LEU A CA 1
ATOM 1411 C C . LEU A 1 167 ? -14.287 -0.762 20.621 1.00 86.38 167 LEU A C 1
ATOM 1413 O O . LEU A 1 167 ? -13.183 -0.325 20.950 1.00 86.38 167 LEU A O 1
ATOM 1417 N N . ASN A 1 168 ? -14.853 -1.798 21.248 1.00 84.44 168 ASN A N 1
ATOM 1418 C CA . ASN A 1 168 ? -14.204 -2.497 22.358 1.00 84.44 168 ASN A CA 1
ATOM 1419 C C . ASN A 1 168 ? -12.921 -3.227 21.926 1.00 84.44 168 ASN A C 1
ATOM 1421 O O . ASN A 1 168 ? -11.933 -3.188 22.659 1.00 84.44 168 ASN A O 1
ATOM 1425 N N . ILE A 1 169 ? -12.899 -3.840 20.735 1.00 84.00 169 ILE A N 1
ATOM 1426 C CA . ILE A 1 169 ? -11.690 -4.483 20.185 1.00 84.00 169 ILE A CA 1
ATOM 1427 C C . ILE A 1 169 ? -10.606 -3.437 19.904 1.00 84.00 169 ILE A C 1
ATOM 1429 O O . ILE A 1 169 ? -9.461 -3.607 20.326 1.00 84.00 169 ILE A O 1
ATOM 1433 N N . ILE A 1 170 ? -10.972 -2.336 19.240 1.00 86.31 170 ILE A N 1
ATOM 1434 C CA . ILE A 1 170 ? -10.056 -1.228 18.942 1.00 86.31 170 ILE A CA 1
ATOM 1435 C C . ILE A 1 170 ? -9.456 -0.685 20.231 1.00 86.31 170 ILE A C 1
ATOM 1437 O O . ILE A 1 170 ? -8.238 -0.525 20.316 1.00 86.31 170 ILE A O 1
ATOM 1441 N N . LYS A 1 171 ? -10.288 -0.439 21.246 1.00 86.19 171 LYS A N 1
ATOM 1442 C CA . LYS A 1 171 ? -9.836 0.046 22.548 1.00 86.19 171 LYS A CA 1
ATOM 1443 C C . LYS A 1 171 ? -8.851 -0.926 23.194 1.00 86.19 171 LYS A C 1
ATOM 1445 O O . LYS A 1 171 ? -7.748 -0.510 23.527 1.00 86.19 171 LYS A O 1
ATOM 1450 N N . ALA A 1 172 ? -9.206 -2.207 23.297 1.00 85.94 172 ALA A N 1
ATOM 1451 C CA . ALA A 1 172 ? -8.356 -3.220 23.921 1.00 85.94 172 ALA A CA 1
ATOM 1452 C C . ALA A 1 172 ? -6.982 -3.346 23.237 1.00 85.94 172 ALA A C 1
ATOM 1454 O O . ALA A 1 172 ? -5.965 -3.485 23.908 1.00 85.94 172 ALA A O 1
ATOM 1455 N N . ASN A 1 173 ? -6.937 -3.245 21.907 1.00 84.69 173 ASN A N 1
ATOM 1456 C CA . ASN A 1 173 ? -5.695 -3.330 21.134 1.00 84.69 173 ASN A CA 1
ATOM 1457 C C . ASN A 1 173 ? -4.900 -2.012 21.083 1.00 84.69 173 ASN A C 1
ATOM 1459 O O . ASN A 1 173 ? -3.712 -2.028 20.754 1.00 84.69 173 ASN A O 1
ATOM 1463 N N . SER A 1 174 ? -5.545 -0.886 21.405 1.00 81.88 174 SER A N 1
ATOM 1464 C CA . SER A 1 174 ? -4.940 0.455 21.470 1.00 81.88 174 SER A CA 1
ATOM 1465 C C . SER A 1 174 ? -4.425 0.819 22.866 1.00 81.88 174 SER A C 1
ATOM 1467 O O . SER A 1 174 ? -3.791 1.866 23.041 1.00 81.88 174 SER A O 1
ATOM 1469 N N . GLU A 1 175 ? -4.713 -0.006 23.867 1.00 78.06 175 GLU A N 1
ATOM 1470 C CA . GLU A 1 175 ? -4.130 0.104 25.195 1.00 78.06 175 GLU A CA 1
ATOM 1471 C C . GLU A 1 175 ? -2.714 -0.486 25.164 1.00 78.06 175 GLU A C 1
ATOM 1473 O O . GLU A 1 175 ? -2.492 -1.593 24.670 1.00 78.06 175 GLU A O 1
ATOM 1478 N N . ASP A 1 176 ? -1.733 0.261 25.682 1.00 56.09 176 ASP A N 1
ATOM 1479 C CA . ASP A 1 176 ? -0.428 -0.316 25.990 1.00 56.09 176 ASP A CA 1
ATOM 1480 C C . ASP A 1 176 ? -0.668 -1.453 26.990 1.00 56.09 176 ASP A C 1
ATOM 1482 O O . ASP A 1 176 ? -1.098 -1.207 28.122 1.00 56.09 176 ASP A O 1
ATOM 1486 N N . GLY A 1 177 ? -0.431 -2.703 26.559 1.00 46.34 177 GLY A N 1
ATOM 1487 C CA . GLY A 1 177 ? -0.366 -3.859 27.460 1.00 46.34 177 GLY A CA 1
ATOM 1488 C C . GLY A 1 177 ? 0.493 -3.492 28.669 1.00 46.34 177 GLY A C 1
ATOM 1489 O O . GLY A 1 177 ? 1.376 -2.647 28.527 1.00 46.34 177 GLY A O 1
ATOM 1490 N N . PRO A 1 178 ? 0.210 -4.036 29.862 1.00 37.59 178 PRO A N 1
ATOM 1491 C CA . PRO A 1 178 ? 0.430 -3.334 31.114 1.00 37.59 178 PRO A CA 1
ATOM 1492 C C . PRO A 1 178 ? 1.854 -2.776 31.190 1.00 37.59 178 PRO A C 1
ATOM 1494 O O . PRO A 1 178 ? 2.797 -3.468 31.569 1.00 37.59 178 PRO A O 1
ATOM 1497 N N . ALA A 1 179 ? 1.991 -1.468 30.947 1.00 41.94 179 ALA A N 1
ATOM 1498 C CA . ALA A 1 179 ? 2.843 -0.687 31.819 1.00 41.94 179 ALA A CA 1
ATOM 1499 C C . ALA A 1 179 ? 2.392 -1.067 33.231 1.00 41.94 179 ALA A C 1
ATOM 1501 O O . ALA A 1 179 ? 1.191 -1.241 33.454 1.00 41.94 179 ALA A O 1
ATOM 1502 N N . THR A 1 180 ? 3.307 -1.242 34.176 1.00 40.34 180 THR A N 1
ATOM 1503 C CA . THR A 1 180 ? 2.958 -1.304 35.597 1.00 40.34 180 THR A CA 1
ATOM 1504 C C . THR A 1 180 ? 2.290 0.022 35.968 1.00 40.34 180 THR A C 1
ATOM 1506 O O . THR A 1 180 ? 2.916 0.939 36.493 1.00 40.34 180 THR A O 1
ATOM 1509 N N . ARG A 1 181 ? 1.024 0.171 35.585 1.00 48.88 181 ARG A N 1
ATOM 1510 C CA . ARG A 1 181 ? 0.133 1.237 35.969 1.00 48.88 181 ARG A CA 1
ATOM 1511 C C . ARG A 1 181 ? -0.197 0.835 37.379 1.00 48.88 181 ARG A C 1
ATOM 1513 O O . ARG A 1 181 ? -0.844 -0.182 37.602 1.00 48.88 181 ARG A O 1
ATOM 1520 N N . ASP A 1 182 ? 0.388 1.557 38.313 1.00 48.47 182 ASP A N 1
ATOM 1521 C CA . ASP A 1 182 ? 0.000 1.468 39.700 1.00 48.47 182 ASP A CA 1
ATOM 1522 C C . ASP A 1 182 ? -1.520 1.678 39.756 1.00 48.47 182 ASP A C 1
ATOM 1524 O O . ASP A 1 182 ? -2.018 2.775 39.526 1.00 48.47 182 ASP A O 1
ATOM 1528 N N . THR A 1 183 ? -2.270 0.588 39.912 1.00 52.69 183 THR A N 1
ATOM 1529 C CA . THR A 1 183 ? -3.727 0.614 40.060 1.00 52.69 183 THR A CA 1
ATOM 1530 C C . THR A 1 183 ? -4.114 0.646 41.530 1.00 52.69 183 THR A C 1
ATOM 1532 O O . THR A 1 183 ? -5.263 0.345 41.848 1.00 52.69 183 THR A O 1
ATOM 1535 N N . SER A 1 184 ? -3.171 0.937 42.434 1.00 56.88 184 SER A N 1
ATOM 1536 C CA . SER A 1 184 ? -3.502 1.118 43.838 1.00 56.88 184 SER A CA 1
ATOM 1537 C C . SER A 1 184 ? -4.519 2.244 43.987 1.00 56.88 184 SER A C 1
ATOM 1539 O O . SER A 1 184 ? -4.539 3.222 43.228 1.00 56.88 184 SER A O 1
ATOM 1541 N N . ASP A 1 185 ? -5.349 2.122 45.017 1.00 48.62 185 ASP A N 1
ATOM 1542 C CA . ASP A 1 185 ? -6.268 3.185 45.412 1.00 48.62 185 ASP A CA 1
ATOM 1543 C C . ASP A 1 185 ? -5.514 4.507 45.639 1.00 48.62 185 ASP A C 1
ATOM 1545 O O . ASP A 1 185 ? -6.052 5.579 45.377 1.00 48.62 185 ASP A O 1
ATOM 1549 N N . GLU A 1 186 ? -4.238 4.437 46.036 1.00 51.34 186 GLU A N 1
ATOM 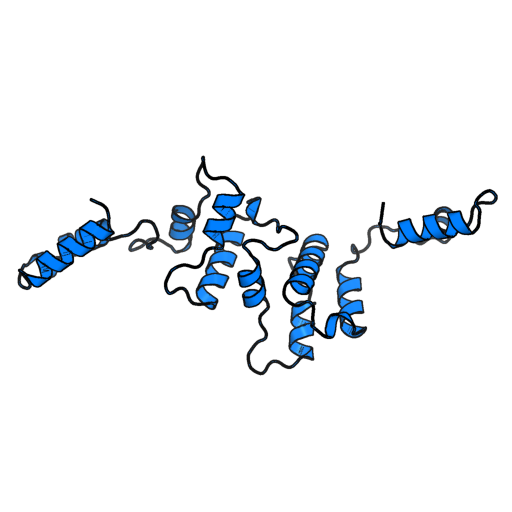1550 C CA . GLU A 1 186 ? -3.345 5.576 46.246 1.00 51.34 186 GLU A CA 1
ATOM 1551 C C . GLU A 1 186 ? -3.006 6.319 44.941 1.00 51.34 186 GLU A C 1
ATOM 1553 O O . GLU A 1 186 ? -3.026 7.555 44.913 1.00 51.34 186 GLU A O 1
ATOM 1558 N N . TYR A 1 187 ? -2.785 5.608 43.828 1.00 58.81 187 TYR A N 1
ATOM 1559 C CA . TYR A 1 187 ? -2.601 6.227 42.510 1.00 58.81 187 TYR A CA 1
ATOM 1560 C C . TYR A 1 187 ? -3.864 6.953 42.040 1.00 58.81 187 TYR A C 1
ATOM 1562 O O . TYR A 1 187 ? -3.779 8.082 41.540 1.00 58.81 187 TYR A O 1
ATOM 1570 N N . TYR A 1 188 ? -5.039 6.336 42.205 1.00 55.12 188 TYR A N 1
ATOM 1571 C CA . TYR A 1 188 ? -6.305 6.955 41.811 1.00 55.12 188 TYR A CA 1
ATOM 1572 C C . TYR A 1 188 ? -6.659 8.148 42.699 1.00 55.12 188 TYR A C 1
ATOM 1574 O O . TYR A 1 188 ? -7.056 9.189 42.170 1.00 55.12 188 TYR A O 1
ATOM 1582 N N . LEU A 1 189 ? -6.430 8.058 44.013 1.00 58.28 189 LEU A N 1
ATOM 1583 C CA . LEU A 1 189 ? -6.593 9.194 44.921 1.00 58.28 189 LEU A CA 1
ATOM 1584 C C . LEU A 1 189 ? -5.675 10.351 44.512 1.00 58.28 189 LEU A C 1
ATOM 1586 O O . LEU A 1 189 ? -6.135 11.478 44.347 1.00 58.28 189 LEU A O 1
ATOM 1590 N N . ASN A 1 190 ? -4.390 10.088 44.275 1.00 59.12 190 ASN A N 1
ATOM 1591 C CA . ASN A 1 190 ? -3.431 11.147 43.955 1.00 59.12 190 ASN A CA 1
ATOM 1592 C C . ASN A 1 190 ? -3.689 11.806 42.593 1.00 59.12 190 ASN A C 1
ATOM 1594 O O . ASN A 1 190 ? -3.452 13.006 42.426 1.00 59.12 190 ASN A O 1
ATOM 1598 N N . ASN A 1 191 ? -4.169 11.045 41.607 1.00 58.00 191 ASN A N 1
ATOM 1599 C CA . ASN A 1 191 ? -4.321 11.540 40.239 1.00 58.00 191 ASN A CA 1
ATOM 1600 C C . ASN A 1 191 ? -5.731 12.024 39.897 1.00 58.00 191 ASN A C 1
ATOM 1602 O O . ASN A 1 191 ? -5.860 12.878 39.014 1.00 58.00 191 ASN A O 1
ATOM 1606 N N . TYR A 1 192 ? -6.760 11.536 40.592 1.00 65.06 192 TYR A N 1
ATOM 1607 C CA . TYR A 1 192 ? -8.166 11.803 40.282 1.00 65.06 192 TYR A CA 1
ATOM 1608 C C . TYR A 1 192 ? -8.985 12.294 41.477 1.00 65.06 192 TYR A C 1
ATOM 1610 O O . TYR A 1 192 ? -10.153 12.592 41.284 1.00 65.06 192 TYR A O 1
ATOM 1618 N N . ALA A 1 193 ? -8.435 12.454 42.685 1.00 70.62 193 ALA A N 1
ATOM 1619 C CA . ALA A 1 193 ? -9.160 13.201 43.711 1.00 70.62 193 ALA A CA 1
ATOM 1620 C C . ALA A 1 193 ? -9.165 14.701 43.381 1.00 70.62 193 ALA A C 1
ATOM 1622 O O . ALA A 1 193 ? -8.183 15.257 42.868 1.00 70.62 193 ALA A O 1
ATOM 1623 N N . GLN A 1 194 ? -10.277 15.360 43.697 1.00 72.56 194 GLN A N 1
ATOM 1624 C CA . GLN A 1 194 ? -10.356 16.814 43.703 1.00 72.56 194 GLN A CA 1
ATOM 1625 C C . GLN A 1 194 ? -9.499 17.348 44.850 1.00 72.56 194 GLN A C 1
ATOM 1627 O O . GLN A 1 194 ? -9.648 16.932 46.002 1.00 72.56 194 GLN A O 1
ATOM 1632 N N . LYS A 1 195 ? -8.581 18.267 44.543 1.00 81.75 195 LYS A N 1
ATOM 1633 C CA . LYS A 1 195 ? -7.735 18.864 45.584 1.00 81.75 195 LYS A CA 1
ATOM 1634 C C . LYS A 1 195 ? -8.560 19.845 46.428 1.00 81.75 195 LYS A C 1
ATOM 1636 O O . LYS A 1 195 ? -9.438 20.505 45.882 1.00 81.75 195 LYS A O 1
ATOM 1641 N N . PRO A 1 196 ? -8.246 20.038 47.723 1.00 82.38 196 PRO A N 1
ATOM 1642 C CA . PRO A 1 196 ? -9.014 20.932 48.601 1.00 82.38 196 PRO A CA 1
ATOM 1643 C C . PRO A 1 196 ? -9.129 22.384 48.109 1.00 82.38 196 PRO A C 1
ATOM 1645 O O . PRO A 1 196 ? -10.053 23.095 48.484 1.00 82.38 196 PRO A O 1
ATOM 1648 N N . THR A 1 197 ? -8.179 22.830 47.286 1.00 85.06 197 THR A N 1
ATOM 1649 C CA . THR A 1 197 ? -8.126 24.181 46.710 1.00 85.06 197 THR A CA 1
ATOM 1650 C C . THR A 1 197 ? -8.569 24.238 45.246 1.00 85.06 197 THR A C 1
ATOM 1652 O O . THR A 1 197 ? -8.520 25.304 44.638 1.00 85.06 197 THR A O 1
ATOM 1655 N N . GLU A 1 198 ? -8.960 23.107 44.658 1.00 84.75 198 GLU A N 1
ATOM 1656 C CA . GLU A 1 198 ? -9.336 23.001 43.251 1.00 84.75 198 GLU A CA 1
ATOM 1657 C C . GLU A 1 198 ? -10.844 23.193 43.092 1.00 84.75 198 GLU A C 1
ATOM 1659 O O . GLU A 1 198 ? -11.647 22.498 43.719 1.00 84.75 198 GLU A O 1
ATOM 1664 N N . SER A 1 199 ? -11.240 24.141 42.239 1.00 86.81 199 SER A N 1
ATOM 1665 C CA . SER A 1 199 ? -12.651 24.333 41.913 1.00 86.81 199 SER A CA 1
ATOM 1666 C C . SER A 1 199 ? -13.199 23.114 41.159 1.00 86.81 199 SER A C 1
ATOM 1668 O O . SER A 1 199 ? -12.461 22.409 40.473 1.00 86.81 199 SER A O 1
ATOM 1670 N N . ASP A 1 200 ? -14.506 22.866 41.250 1.00 71.62 200 ASP A N 1
ATOM 1671 C CA . ASP A 1 200 ? -15.149 21.737 40.553 1.00 71.62 200 ASP A CA 1
ATOM 1672 C C . ASP A 1 200 ? -14.956 21.803 39.023 1.00 71.62 200 ASP A C 1
ATOM 1674 O O . ASP A 1 200 ? -14.781 20.783 38.357 1.00 71.62 200 ASP A O 1
ATOM 1678 N N . SER A 1 201 ? -14.906 23.017 38.464 1.00 71.06 201 SER A N 1
ATOM 1679 C CA . SER A 1 201 ? -14.633 23.239 37.041 1.00 71.06 201 SER A CA 1
ATOM 1680 C C . SER A 1 201 ? -13.199 22.858 36.663 1.00 71.06 201 SER A C 1
ATOM 1682 O O . SER A 1 201 ? -12.980 22.198 35.646 1.00 71.06 201 SER A O 1
ATOM 1684 N N . ASP A 1 202 ? -12.218 23.247 37.479 1.00 76.44 202 ASP A N 1
ATOM 1685 C CA . ASP A 1 202 ? -10.804 22.957 37.217 1.00 76.44 202 ASP A CA 1
ATOM 1686 C C . ASP A 1 202 ? -10.498 21.468 37.388 1.00 76.44 202 ASP A C 1
ATOM 1688 O O . ASP A 1 202 ? -9.789 20.880 36.568 1.00 76.44 202 ASP A O 1
ATOM 1692 N N . TYR A 1 203 ? -11.124 20.839 38.386 1.00 73.56 203 TYR A N 1
ATOM 1693 C CA . TYR A 1 203 ? -11.079 19.398 38.603 1.00 73.56 203 TYR A CA 1
ATOM 1694 C C . TYR A 1 203 ? -11.564 18.628 37.371 1.00 73.56 203 TYR A C 1
ATOM 1696 O O . TYR A 1 203 ? -10.837 17.789 36.830 1.00 73.56 203 TYR A O 1
ATOM 1704 N N . LYS A 1 204 ? -12.762 18.957 36.871 1.00 71.25 204 LYS A N 1
ATOM 1705 C CA . LYS A 1 204 ? -13.344 18.314 35.684 1.00 71.25 204 LYS A CA 1
ATOM 1706 C C . LYS A 1 204 ? -12.476 18.511 34.448 1.00 71.25 204 LYS A C 1
ATOM 1708 O O . LYS A 1 204 ? -12.257 17.552 33.714 1.00 71.25 204 LYS A O 1
ATOM 1713 N N . LYS A 1 205 ? -11.930 19.714 34.245 1.00 72.25 205 LYS A N 1
ATOM 1714 C CA . LYS A 1 205 ? -11.045 20.013 33.112 1.00 72.25 205 LYS A CA 1
ATOM 1715 C C . LYS A 1 205 ? -9.742 19.215 33.177 1.00 72.25 205 LYS A C 1
ATOM 1717 O O . LYS A 1 205 ? -9.356 18.602 32.189 1.00 72.25 205 LYS A O 1
ATOM 1722 N N . ARG A 1 206 ? -9.092 19.155 34.344 1.00 83.69 206 ARG A N 1
ATOM 1723 C CA . ARG A 1 206 ? -7.858 18.381 34.552 1.00 83.69 206 ARG A CA 1
ATOM 1724 C C . ARG A 1 206 ? -8.073 16.883 34.344 1.00 83.69 206 ARG A C 1
ATOM 1726 O O . ARG A 1 206 ? -7.232 16.230 33.727 1.00 83.69 206 ARG A O 1
ATOM 1733 N N . VAL A 1 207 ? -9.164 16.336 34.881 1.00 69.75 207 VAL A N 1
ATOM 1734 C CA . VAL A 1 207 ? -9.521 14.920 34.708 1.00 69.75 207 VAL A CA 1
ATOM 1735 C C . VAL A 1 207 ? -9.828 14.625 33.242 1.00 69.75 207 VAL A C 1
ATOM 1737 O O . VAL A 1 207 ? -9.306 13.647 32.716 1.00 69.75 207 VAL A O 1
ATOM 1740 N N . TYR A 1 208 ? -10.582 15.496 32.567 1.00 62.31 208 TYR A N 1
ATOM 1741 C CA . TYR A 1 208 ? -10.881 15.374 31.140 1.00 62.31 208 TYR A CA 1
ATOM 1742 C C . TYR A 1 208 ? -9.602 15.362 30.294 1.00 62.31 208 TYR A C 1
ATOM 1744 O O . TYR A 1 208 ? -9.349 14.37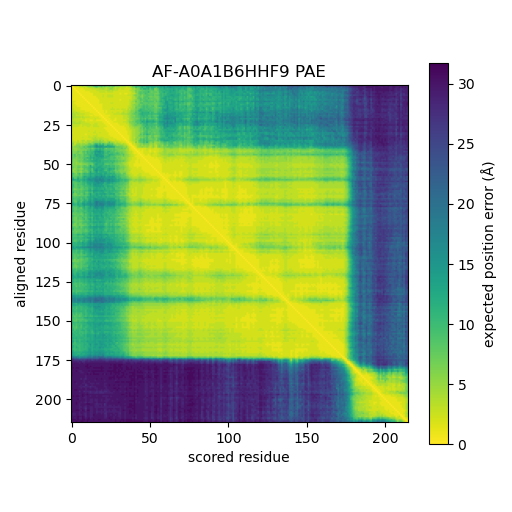3 29.620 1.00 62.31 208 TYR A O 1
ATOM 1752 N N . THR A 1 209 ? -8.726 16.361 30.436 1.00 68.31 209 THR A N 1
ATOM 1753 C CA . THR A 1 209 ? -7.424 16.425 29.743 1.00 68.31 209 THR A CA 1
ATOM 1754 C C . THR A 1 209 ? -6.561 15.179 29.975 1.00 68.31 209 THR A C 1
ATOM 1756 O O . THR A 1 209 ? -5.913 14.686 29.056 1.00 68.31 209 THR A O 1
ATOM 1759 N N . ARG A 1 210 ? -6.557 14.615 31.191 1.00 65.38 210 ARG A N 1
ATOM 1760 C CA . ARG A 1 210 ? -5.80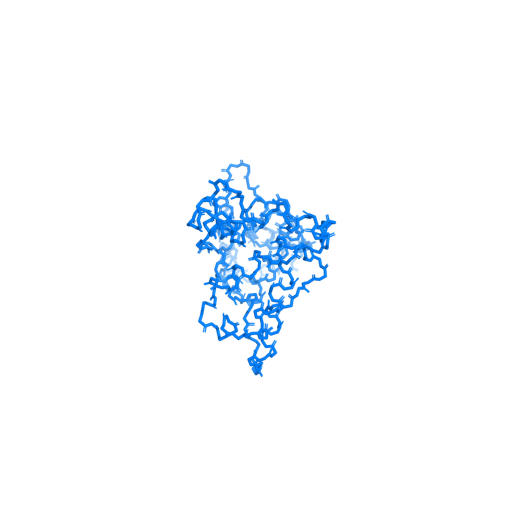9 13.377 31.485 1.00 65.38 210 ARG A CA 1
ATOM 1761 C C . ARG A 1 210 ? -6.428 12.126 30.868 1.00 65.38 210 ARG A C 1
ATOM 1763 O O . ARG A 1 210 ? -5.691 11.196 30.556 1.00 65.38 210 ARG A O 1
ATOM 1770 N N . LEU A 1 211 ? -7.752 12.083 30.737 1.00 55.28 211 LEU A N 1
ATOM 1771 C CA . LEU A 1 211 ? -8.468 10.963 30.130 1.00 55.28 211 LEU A CA 1
ATOM 1772 C C . LEU A 1 211 ? -8.419 11.010 28.601 1.00 55.28 211 LEU A C 1
ATOM 1774 O O . LEU A 1 211 ? -8.357 9.954 27.977 1.00 55.28 211 LEU A O 1
ATOM 1778 N N . THR A 1 212 ? -8.434 12.206 28.007 1.00 55.28 212 THR A N 1
ATOM 1779 C CA . THR A 1 212 ? -8.449 12.393 26.549 1.00 55.28 212 THR A CA 1
ATOM 1780 C C . THR A 1 212 ? -7.060 12.565 25.944 1.00 55.28 212 THR A C 1
ATOM 1782 O O . THR A 1 212 ? -6.900 12.379 24.743 1.00 55.28 212 THR A O 1
ATOM 1785 N N . GLY A 1 213 ? -6.042 12.880 26.752 1.00 47.38 213 GLY A N 1
ATOM 1786 C CA . GLY A 1 213 ? -4.682 13.137 26.269 1.00 47.38 213 GLY A CA 1
ATOM 1787 C C . GLY A 1 213 ? -4.540 14.452 25.493 1.00 47.38 213 GLY A C 1
ATOM 1788 O O . GLY A 1 213 ? -3.499 14.685 24.887 1.00 47.38 213 GLY A O 1
ATOM 1789 N N . GLU A 1 214 ? -5.564 15.307 25.506 1.00 45.66 214 GLU A N 1
ATOM 1790 C CA . GLU A 1 214 ? -5.571 16.599 24.818 1.00 45.66 214 GLU A CA 1
ATOM 1791 C C . GLU A 1 214 ? -4.824 17.645 25.658 1.00 45.66 214 GLU A C 1
ATOM 1793 O O . GLU A 1 214 ? -5.325 18.087 26.697 1.00 45.66 214 GLU A O 1
ATOM 1798 N N . SER A 1 215 ? -3.614 18.014 25.224 1.00 44.44 215 SER A N 1
ATOM 1799 C CA . SER A 1 215 ? -2.798 19.091 25.811 1.00 44.44 215 SER A CA 1
ATOM 1800 C C . SER A 1 215 ? -3.219 20.475 25.334 1.00 44.44 215 SER A C 1
ATOM 1802 O O . SER A 1 215 ? -3.291 20.643 24.096 1.00 44.44 215 SER A O 1
#

Secondary structure (DSSP, 8-state):
--HHHHHHHHHHHHHH-TT-GGGS-HHHHHHHHHHH--TTSPPTT--HHHHHHHHHSPPTT--HHHHHHHHHSPPTT--HHHHHHHHHHHHHHSTT-GGGSPPTT-TTTHHHHHHHTPPPTT--HHHHHHHHHPPPTT--HHHHHHHHHHHHHH-TT-GGGG-HHHHHHHHHHHS-TT-----SHHHHHHHHSPPTT--HHHHHHHHHHHHH---

Mean predicted aligned error: 12.07 Å

Radius of gyration: 27.28 Å; Cα contacts (8 Å, |Δi|>4): 117; chains: 1; bounding box: 45×42×92 Å

Foldseek 3Di:
DALVVLLVVVVVVCVVCVPDCLVVDPVSVLVSQVSNDHQLDAHVPHDPLNSCCRNLPADPPADLVNSLQVLLDDDVPQDLVNSLVSSVSNCVSCVVRPNPDADLLNVRCLSNLCSVLPDDVPDDLVNSLCVQLDADPPAALVNSVVSVSSCCNSPVPRCLVVDPVSVVSSVVSNDHDDPVPVPPPVSCCVQQPADPPHDPVRSVVSVVCVVVVPD